Protein AF-A0A845U2B2-F1 (afdb_monomer_lite)

pLDDT: mean 84.16, std 19.84, range [33.56, 98.62]

Radius of gyration: 21.45 Å; chains: 1; bounding box: 51×74×53 Å

Sequence (256 aa):
MTGRLPAITLFLPMKRVVEREANKGYYRLLHVPIWIWVFFILPGHLTFALYAHGPDRRHAWWLAMVTAGCAWRGWAARLPGAETRPYITHYGVHQPNLPFRVVCYTAAWIDLLVPFALNAIGLAIAVTDGRWIIADLYRWLYYPFALAIVAATALNLTPRAKRSTQYEGAERGWFYVAIWTVVASQLAAWAAWRLGGSFHLDAGPLAWIRFVVFYAVAGVLFFLGVRGILPRTDRYHLEDPVSPSVPRVVDDYRDR

Foldseek 3Di:
DDDDDDPPPPPPPADDFDWAFFADQVQLVVVLVVQLVLQLCLPLVQVVCCVPPNDDPVSVVSSVVSSVVSVVCSVVCLAVRSHTGDPRLVAQDWDFDDQSQLVSLLSLCLVLPLVQVLVLVQLVCCQPVVDRDSVVCSVPPSVVVSVVSVVCLVVQNQQSNHRTSRQNQQSQLVSVLSVQQR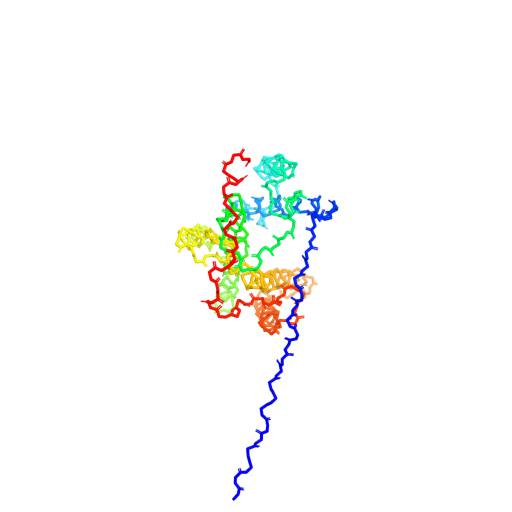VQLVVQLVVLLVVCVVVVHDSNVSSVSSNCSSCVSNVVSNVCSVVVNDPRNDGDDDDDDDDPPPDPPPDPPPPD

Structure (mmCIF, N/CA/C/O backbone):
data_AF-A0A845U2B2-F1
#
_entry.id   AF-A0A845U2B2-F1
#
loop_
_atom_site.group_PDB
_atom_site.id
_atom_site.type_symbol
_atom_site.label_atom_id
_atom_site.label_alt_id
_atom_site.label_comp_id
_atom_site.label_asym_id
_atom_site.label_entity_id
_atom_site.label_seq_id
_atom_site.pdbx_PDB_ins_code
_atom_site.Cartn_x
_atom_site.Cartn_y
_atom_site.Cartn_z
_atom_site.occupancy
_atom_site.B_iso_or_equiv
_atom_site.auth_seq_id
_atom_site.auth_comp_id
_atom_site.auth_asym_id
_atom_site.auth_atom_id
_atom_site.pdbx_PDB_model_num
ATOM 1 N N . MET A 1 1 ? -14.462 -52.584 -14.849 1.00 38.91 1 MET A N 1
ATOM 2 C CA . MET A 1 1 ? -14.299 -51.454 -15.791 1.00 38.91 1 MET A CA 1
ATOM 3 C C . MET A 1 1 ? -14.415 -50.154 -15.007 1.00 38.91 1 MET A C 1
ATOM 5 O O . MET A 1 1 ? -15.511 -49.700 -14.724 1.00 38.91 1 MET A O 1
ATOM 9 N N . THR A 1 2 ? -13.287 -49.623 -14.543 1.00 36.59 2 THR A N 1
ATOM 10 C CA . THR A 1 2 ? -13.200 -48.399 -13.731 1.00 36.59 2 THR A CA 1
ATOM 11 C C . THR A 1 2 ? -13.164 -47.174 -14.644 1.00 36.59 2 THR A C 1
ATOM 13 O O . THR A 1 2 ? -12.128 -46.879 -15.240 1.00 36.59 2 THR A O 1
ATOM 16 N N . GLY A 1 3 ? -14.296 -46.480 -14.776 1.00 34.78 3 GLY A N 1
ATOM 17 C CA . GLY A 1 3 ? -14.386 -45.217 -15.507 1.00 34.78 3 GLY A CA 1
ATOM 18 C C . GLY A 1 3 ? -13.713 -44.087 -14.729 1.00 34.78 3 GLY A C 1
ATOM 19 O O . GLY A 1 3 ? -14.186 -43.699 -13.664 1.00 34.78 3 GLY A O 1
ATOM 20 N N . ARG A 1 4 ? -12.599 -43.562 -15.251 1.00 36.28 4 ARG A N 1
ATOM 21 C CA . ARG A 1 4 ? -12.026 -42.291 -14.791 1.00 36.28 4 ARG A CA 1
ATOM 22 C C . ARG A 1 4 ? -12.863 -41.150 -15.366 1.00 36.28 4 ARG A C 1
ATOM 24 O O . ARG A 1 4 ? -13.026 -41.062 -16.579 1.00 36.28 4 ARG A O 1
ATOM 31 N N . LEU A 1 5 ? -13.367 -40.282 -14.494 1.00 36.72 5 LEU A N 1
ATOM 32 C CA . LEU A 1 5 ? -13.949 -38.996 -14.878 1.00 36.72 5 LEU A CA 1
ATOM 33 C C . LEU A 1 5 ? -12.867 -38.120 -15.540 1.00 36.72 5 LEU A C 1
ATOM 35 O O . LEU A 1 5 ? -11.730 -38.110 -15.057 1.00 36.72 5 LEU A O 1
ATOM 39 N N . PRO A 1 6 ? -13.180 -37.383 -16.619 1.00 38.94 6 PRO A N 1
ATOM 40 C CA . PRO A 1 6 ? -12.225 -36.477 -17.238 1.00 38.94 6 PRO A CA 1
ATOM 41 C C . PRO A 1 6 ? -11.946 -35.293 -16.306 1.00 38.94 6 PRO A C 1
ATOM 43 O O . PRO A 1 6 ? -12.859 -34.606 -15.847 1.00 38.94 6 PRO A O 1
ATOM 46 N N . ALA A 1 7 ? -10.664 -35.057 -16.029 1.00 37.66 7 ALA A N 1
ATOM 47 C CA . ALA A 1 7 ? -10.204 -33.860 -15.346 1.00 37.66 7 ALA A CA 1
ATOM 48 C C . ALA A 1 7 ? -10.525 -32.638 -16.218 1.00 37.66 7 ALA A C 1
ATOM 50 O O . ALA A 1 7 ? -9.980 -32.478 -17.310 1.00 37.66 7 ALA A O 1
ATOM 51 N N . ILE A 1 8 ? -11.420 -31.775 -15.737 1.00 35.12 8 ILE A N 1
ATOM 52 C CA . ILE A 1 8 ? -11.655 -30.454 -16.321 1.00 35.12 8 ILE A CA 1
ATOM 53 C C . ILE A 1 8 ? -10.457 -29.588 -15.929 1.00 35.12 8 ILE A C 1
ATOM 55 O O . ILE A 1 8 ? -10.461 -28.895 -14.911 1.00 35.12 8 ILE A O 1
ATOM 59 N N . THR A 1 9 ? -9.392 -29.665 -16.721 1.00 38.56 9 THR A N 1
ATOM 60 C CA . THR A 1 9 ? -8.296 -28.701 -16.663 1.00 38.56 9 THR A CA 1
ATOM 61 C C . THR A 1 9 ? -8.830 -27.396 -17.234 1.00 38.56 9 THR A C 1
ATOM 63 O O . THR A 1 9 ? -8.926 -27.225 -18.449 1.00 38.56 9 THR A O 1
ATOM 66 N N . LEU A 1 10 ? -9.233 -26.483 -16.351 1.00 33.56 10 LEU A N 1
ATOM 67 C CA . LEU A 1 10 ? -9.617 -25.124 -16.709 1.00 33.56 10 LEU A CA 1
ATOM 68 C C . LEU A 1 10 ? -8.355 -24.384 -17.191 1.00 33.56 10 LEU A C 1
ATOM 70 O O . LEU A 1 10 ? -7.682 -23.707 -16.416 1.00 33.56 10 LEU A O 1
ATOM 74 N N . PHE A 1 11 ? -7.992 -24.570 -18.461 1.00 38.53 11 PHE A N 1
ATOM 75 C CA . PHE A 1 11 ? -6.962 -23.784 -19.134 1.00 38.53 11 PHE A CA 1
ATOM 76 C C . PHE A 1 11 ? -7.468 -22.341 -19.223 1.00 38.53 11 PHE A C 1
ATOM 78 O O . PHE A 1 11 ? -8.224 -21.980 -20.125 1.00 38.53 11 PHE A O 1
ATOM 85 N N . LEU A 1 12 ? -7.095 -21.512 -18.247 1.00 40.59 12 LEU A N 1
ATOM 86 C CA . LEU A 1 12 ? -7.244 -20.068 -18.372 1.00 40.59 12 LEU A CA 1
ATOM 87 C C . LEU A 1 12 ? -6.331 -19.623 -19.524 1.00 40.59 12 LEU A C 1
ATOM 89 O O . LEU A 1 12 ? -5.131 -19.902 -19.471 1.00 40.59 12 LEU A O 1
ATOM 93 N N . PRO A 1 13 ? -6.862 -18.976 -20.576 1.00 37.72 13 PRO A N 1
ATOM 94 C CA . PRO A 1 13 ? -6.058 -18.575 -21.719 1.00 37.72 13 PRO A CA 1
ATOM 95 C C . PRO A 1 13 ? -4.944 -17.636 -21.254 1.00 37.72 13 PRO A C 1
ATOM 97 O O . PRO A 1 13 ? -5.201 -16.566 -20.696 1.00 37.72 13 PRO A O 1
ATOM 100 N N . MET A 1 14 ? -3.695 -18.048 -21.477 1.00 46.56 14 MET A N 1
ATOM 101 C CA . MET A 1 14 ? -2.525 -17.230 -21.186 1.00 46.56 14 MET A CA 1
ATOM 102 C C . MET A 1 14 ? -2.629 -15.910 -21.944 1.00 46.56 14 MET A C 1
ATOM 104 O O . MET A 1 14 ? -2.720 -15.866 -23.172 1.00 46.56 14 MET A O 1
ATOM 108 N N . LYS A 1 15 ? -2.633 -14.808 -21.196 1.00 45.22 15 LYS A N 1
ATOM 109 C CA . LYS A 1 15 ? -2.713 -13.469 -21.766 1.00 45.22 15 LYS A CA 1
ATOM 110 C C . LYS A 1 15 ? -1.502 -13.218 -22.663 1.00 45.22 15 LYS A C 1
ATOM 112 O O . LYS A 1 15 ? -0.372 -13.183 -22.181 1.00 45.22 15 LYS A O 1
ATOM 117 N N . ARG A 1 16 ? -1.763 -12.984 -23.952 1.00 49.12 16 ARG A N 1
ATOM 118 C CA . ARG A 1 16 ? -0.754 -12.584 -24.941 1.00 49.12 16 ARG A CA 1
ATOM 119 C C . ARG A 1 16 ? 0.022 -11.369 -24.420 1.00 49.12 16 ARG A C 1
ATOM 121 O O . ARG A 1 16 ? -0.586 -10.414 -23.921 1.00 49.12 16 ARG A O 1
ATOM 128 N N . VAL A 1 17 ? 1.350 -11.417 -24.511 1.00 52.88 17 VAL A N 1
ATOM 129 C CA . VAL A 1 17 ? 2.225 -10.299 -24.137 1.00 52.88 17 VAL A CA 1
ATOM 130 C C . VAL A 1 17 ? 1.776 -9.056 -24.911 1.00 52.88 17 VAL A C 1
ATOM 132 O O . VAL A 1 17 ? 1.617 -9.090 -26.127 1.00 52.88 17 VAL A O 1
ATOM 135 N N . VAL A 1 18 ? 1.492 -7.967 -24.191 1.00 54.38 18 VAL A N 1
ATOM 136 C CA . VAL A 1 18 ? 1.152 -6.679 -24.810 1.00 54.38 18 VAL A CA 1
ATOM 137 C C . VAL A 1 18 ? 2.461 -5.943 -25.044 1.00 54.38 18 VAL A C 1
ATOM 139 O O . VAL A 1 18 ? 2.980 -5.301 -24.133 1.00 54.38 18 VAL A O 1
ATOM 142 N N . GLU A 1 19 ? 2.987 -6.053 -26.256 1.00 53.28 19 GLU A N 1
ATOM 143 C CA . GLU A 1 19 ? 4.164 -5.306 -26.686 1.00 53.28 19 GLU A CA 1
ATOM 144 C C . GLU A 1 19 ? 3.736 -3.893 -27.090 1.00 53.28 19 GLU A C 1
ATOM 146 O O . GLU A 1 19 ? 2.845 -3.697 -27.920 1.00 53.28 19 GLU A O 1
ATOM 151 N N . ARG A 1 20 ? 4.312 -2.881 -26.434 1.00 58.31 20 ARG A N 1
ATOM 152 C CA . ARG A 1 20 ? 4.136 -1.473 -26.802 1.00 58.31 20 ARG A CA 1
ATOM 153 C C . ARG A 1 20 ? 5.480 -0.774 -26.768 1.00 58.31 20 ARG A C 1
ATOM 155 O O . ARG A 1 20 ? 6.167 -0.799 -25.748 1.00 58.31 20 ARG A O 1
ATOM 162 N N . GLU A 1 21 ? 5.800 -0.083 -27.856 1.00 59.38 21 GLU A N 1
ATOM 163 C CA . GLU A 1 21 ? 7.041 0.688 -27.980 1.00 59.38 21 GLU A CA 1
ATOM 164 C C . GLU A 1 21 ? 7.131 1.831 -26.961 1.00 59.38 21 GLU A C 1
ATOM 166 O O . GLU A 1 21 ? 8.216 2.166 -26.492 1.00 59.38 21 GLU A O 1
ATOM 171 N N . ALA A 1 22 ? 5.989 2.405 -26.570 1.00 63.66 22 ALA A N 1
ATOM 172 C CA . ALA A 1 22 ? 5.916 3.487 -25.598 1.00 63.66 22 ALA A CA 1
ATOM 173 C C . ALA A 1 22 ? 4.703 3.352 -24.672 1.00 63.66 22 ALA A C 1
ATOM 175 O O . ALA A 1 22 ? 3.653 2.804 -25.031 1.00 63.66 22 ALA A O 1
ATOM 176 N N . ASN A 1 23 ? 4.841 3.896 -23.463 1.00 68.50 23 ASN A N 1
ATOM 177 C CA . ASN A 1 23 ? 3.724 4.019 -22.540 1.00 68.50 23 ASN A CA 1
ATOM 178 C C . ASN A 1 23 ? 2.788 5.158 -22.982 1.00 68.50 23 ASN A C 1
ATOM 180 O O . ASN A 1 23 ? 3.217 6.156 -23.564 1.00 68.50 23 ASN A O 1
ATOM 184 N N . LYS A 1 24 ? 1.493 5.033 -22.686 1.00 78.25 24 LYS A N 1
ATOM 185 C CA . LYS A 1 24 ? 0.510 6.069 -23.027 1.00 78.25 24 LYS A CA 1
ATOM 186 C C . LYS A 1 24 ? 0.847 7.353 -22.259 1.00 78.25 24 LYS A C 1
ATOM 188 O O . LYS A 1 24 ? 1.081 7.297 -21.054 1.00 78.25 24 LYS A O 1
ATOM 193 N N . GLY A 1 25 ? 0.831 8.512 -22.924 1.00 80.38 25 GLY A N 1
ATOM 194 C CA . GLY A 1 25 ? 1.220 9.792 -22.308 1.00 80.38 25 GLY A CA 1
ATOM 195 C C . GLY A 1 25 ? 0.458 10.105 -21.015 1.00 80.38 25 GLY A C 1
ATOM 196 O O . GLY A 1 25 ? 1.068 10.436 -20.002 1.00 80.38 25 GLY A O 1
ATOM 197 N N . TYR A 1 26 ? -0.859 9.876 -21.001 1.00 85.12 26 TYR A N 1
ATOM 198 C CA . TYR A 1 26 ? -1.668 10.064 -19.793 1.00 85.12 26 TYR A CA 1
ATOM 199 C C . TYR A 1 26 ? -1.310 9.077 -18.671 1.00 85.12 26 TYR A C 1
ATOM 201 O O . TYR A 1 26 ? -1.404 9.435 -17.504 1.00 85.12 26 TYR A O 1
ATOM 209 N N . TYR A 1 27 ? -0.860 7.854 -18.989 1.00 80.31 27 TYR A N 1
ATOM 210 C CA . TYR A 1 27 ? -0.400 6.901 -17.973 1.00 80.31 27 TYR A CA 1
ATOM 211 C C . TYR A 1 27 ? 0.776 7.493 -17.204 1.00 80.31 27 TYR A C 1
ATOM 213 O O . TYR A 1 27 ? 0.771 7.478 -15.978 1.00 80.31 27 TYR A O 1
ATOM 221 N N . ARG A 1 28 ? 1.733 8.087 -17.919 1.00 84.25 28 ARG A N 1
ATOM 222 C CA . ARG A 1 28 ? 2.929 8.690 -17.324 1.00 84.25 28 ARG A CA 1
ATOM 223 C C . ARG A 1 28 ? 2.574 9.837 -16.384 1.00 84.25 28 ARG A C 1
ATOM 225 O O . ARG A 1 28 ? 3.067 9.877 -15.262 1.00 84.25 28 ARG A O 1
ATOM 232 N N . LEU A 1 29 ? 1.661 10.709 -16.813 1.00 86.81 29 LEU A N 1
ATOM 233 C CA . LEU A 1 29 ? 1.171 11.817 -15.991 1.00 86.81 29 LEU A CA 1
ATOM 234 C C . LEU A 1 29 ? 0.437 11.321 -14.740 1.00 86.81 29 LEU A C 1
ATOM 236 O O . LEU A 1 29 ? 0.693 11.820 -13.652 1.00 86.81 29 LEU A O 1
ATOM 240 N N . LEU A 1 30 ? -0.419 10.302 -14.869 1.00 90.31 30 LEU A N 1
ATOM 241 C CA . LEU A 1 30 ? -1.202 9.772 -13.748 1.00 90.31 30 LEU A CA 1
ATOM 242 C C . LEU A 1 30 ? -0.377 8.962 -12.737 1.00 90.31 30 LEU A C 1
ATOM 244 O O . LEU A 1 30 ? -0.810 8.814 -11.598 1.00 90.31 30 LEU A O 1
ATOM 248 N N . HIS A 1 31 ? 0.802 8.449 -13.107 1.00 90.00 31 HIS A N 1
ATOM 249 C CA . HIS A 1 31 ? 1.660 7.726 -12.156 1.00 90.00 31 HIS A CA 1
ATOM 250 C C . HIS A 1 31 ? 2.413 8.660 -11.209 1.00 90.00 31 HIS A C 1
ATOM 252 O O . HIS A 1 31 ? 2.725 8.251 -10.094 1.00 90.00 31 HIS A O 1
ATOM 258 N N . VAL A 1 32 ? 2.678 9.910 -11.601 1.00 93.50 32 VAL A N 1
ATOM 259 C CA . VAL A 1 32 ? 3.399 10.853 -10.733 1.00 93.50 32 VAL A CA 1
ATOM 260 C C . VAL A 1 32 ? 2.613 11.147 -9.444 1.00 93.50 32 VAL A C 1
ATOM 262 O O . VAL A 1 32 ? 3.192 10.952 -8.377 1.00 93.50 32 VAL A O 1
ATOM 265 N N . PRO A 1 33 ? 1.309 11.498 -9.475 1.00 95.44 33 PRO A N 1
ATOM 266 C CA . PRO A 1 33 ? 0.510 11.659 -8.258 1.00 95.44 33 PRO A CA 1
ATOM 267 C C . PRO A 1 33 ? 0.457 10.410 -7.372 1.00 95.44 33 PRO A C 1
ATOM 269 O O . PRO A 1 33 ? 0.465 10.529 -6.151 1.00 95.44 33 PRO A O 1
ATOM 272 N N . ILE A 1 34 ? 0.444 9.212 -7.968 1.00 93.50 34 ILE A N 1
ATOM 273 C CA . ILE A 1 34 ? 0.457 7.951 -7.212 1.00 93.50 34 ILE A CA 1
ATOM 274 C C . ILE A 1 34 ? 1.764 7.823 -6.425 1.00 93.50 34 ILE A C 1
ATOM 276 O O . ILE A 1 34 ? 1.732 7.523 -5.236 1.00 93.50 34 ILE A O 1
ATOM 280 N N . TRP A 1 35 ? 2.909 8.091 -7.057 1.00 95.88 35 TRP A N 1
ATOM 281 C CA . TRP A 1 35 ? 4.201 8.050 -6.369 1.00 95.88 35 TRP A CA 1
ATOM 282 C C . TRP A 1 35 ? 4.352 9.155 -5.329 1.00 95.88 35 TRP A C 1
ATOM 284 O O . TRP A 1 35 ? 4.904 8.890 -4.265 1.00 95.88 35 TRP A O 1
ATOM 294 N N . ILE A 1 36 ? 3.814 10.351 -5.590 1.00 96.88 36 ILE A N 1
ATOM 295 C CA . ILE A 1 36 ? 3.736 11.411 -4.577 1.00 96.88 36 ILE A CA 1
ATOM 296 C C . ILE A 1 36 ? 2.998 10.887 -3.349 1.00 96.88 36 ILE A C 1
ATOM 298 O O . ILE A 1 36 ? 3.508 11.031 -2.244 1.00 96.88 36 ILE A O 1
ATOM 302 N N . TRP A 1 37 ? 1.842 10.244 -3.536 1.00 95.38 37 TRP A N 1
ATOM 303 C CA . TRP A 1 37 ? 1.075 9.688 -2.426 1.00 95.38 37 TRP A CA 1
ATOM 304 C C . TRP A 1 37 ? 1.862 8.630 -1.647 1.00 95.38 37 TRP A C 1
ATOM 306 O O . TRP A 1 37 ? 1.997 8.783 -0.439 1.00 95.38 37 TRP A O 1
ATOM 316 N N . VAL A 1 38 ? 2.430 7.627 -2.331 1.00 95.94 38 VAL A N 1
ATOM 317 C CA . VAL A 1 38 ? 3.262 6.563 -1.725 1.00 95.94 38 VAL A CA 1
ATOM 318 C C . VAL A 1 38 ? 4.352 7.176 -0.838 1.00 95.94 38 VAL A C 1
ATOM 320 O O . VAL A 1 38 ? 4.387 6.991 0.374 1.00 95.94 38 VAL A O 1
ATOM 323 N N . PHE A 1 39 ? 5.209 8.027 -1.403 1.00 97.25 39 PHE A N 1
ATOM 324 C CA . PHE A 1 39 ? 6.299 8.614 -0.623 1.00 97.25 39 PHE A CA 1
ATOM 325 C C . PHE A 1 39 ? 5.816 9.596 0.451 1.00 97.25 39 PHE A C 1
ATOM 327 O O . PHE A 1 39 ? 6.460 9.724 1.492 1.00 97.25 39 PHE A O 1
ATOM 334 N N . PHE A 1 40 ? 4.680 10.268 0.248 1.00 96.75 40 PHE A N 1
ATOM 335 C CA . PHE A 1 40 ? 4.108 11.169 1.243 1.00 96.75 40 PHE A CA 1
ATOM 336 C C . PHE A 1 40 ? 3.682 10.421 2.515 1.00 96.75 40 PHE A C 1
ATOM 338 O O . PHE A 1 40 ? 3.961 10.909 3.609 1.00 96.75 40 PHE A O 1
ATOM 345 N N . ILE A 1 41 ? 3.094 9.226 2.387 1.00 93.81 41 ILE A N 1
ATOM 346 C CA . ILE A 1 41 ? 2.619 8.421 3.527 1.00 93.81 41 ILE A CA 1
ATOM 347 C C . ILE A 1 41 ?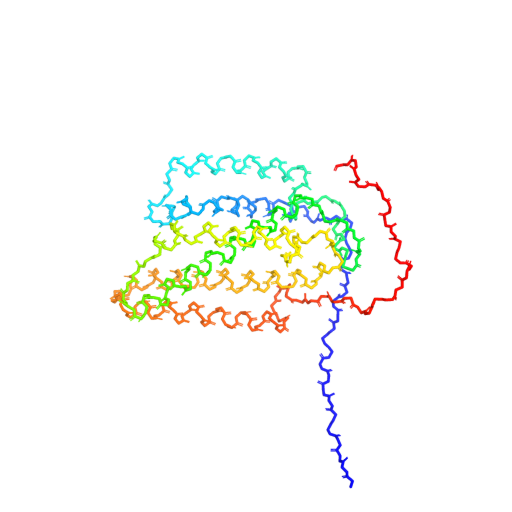 3.654 7.417 4.072 1.00 93.81 41 ILE A C 1
ATOM 349 O O . ILE A 1 41 ? 3.370 6.683 5.025 1.00 93.81 41 ILE A O 1
ATOM 353 N N . LEU A 1 42 ? 4.856 7.386 3.503 1.00 94.50 42 LEU A N 1
ATOM 354 C CA . LEU A 1 42 ? 5.911 6.455 3.902 1.00 94.50 42 LEU A CA 1
ATOM 355 C C . LEU A 1 42 ? 6.484 6.713 5.316 1.00 94.50 42 LEU A C 1
ATOM 357 O O . LEU A 1 42 ? 6.846 5.759 6.007 1.00 94.50 42 LEU A O 1
ATOM 361 N N . PRO A 1 43 ? 6.620 7.959 5.817 1.00 93.75 43 PRO A N 1
ATOM 362 C CA . PRO A 1 43 ? 7.127 8.165 7.171 1.00 93.75 43 PRO A CA 1
ATOM 363 C C . PRO A 1 43 ? 6.041 7.853 8.207 1.00 93.75 43 PRO A C 1
ATOM 365 O O . PRO A 1 43 ? 5.177 8.681 8.482 1.00 93.75 43 PRO A O 1
ATOM 368 N N . GLY A 1 44 ? 6.111 6.675 8.835 1.00 87.44 44 GLY A N 1
ATOM 369 C CA . GLY A 1 44 ? 5.065 6.177 9.739 1.00 87.44 44 GLY A CA 1
ATOM 370 C C . GLY A 1 44 ? 4.603 7.150 10.830 1.00 87.44 44 GLY A C 1
ATOM 371 O O . GLY A 1 44 ? 3.405 7.248 11.083 1.00 87.44 44 GLY A O 1
ATOM 372 N N . HIS A 1 45 ? 5.516 7.916 11.440 1.00 90.00 45 HIS A N 1
ATOM 373 C CA . HIS A 1 45 ? 5.154 8.913 12.457 1.00 90.00 45 HIS A CA 1
ATOM 374 C C . HIS A 1 45 ? 4.385 10.113 11.879 1.00 90.00 45 HIS A C 1
ATOM 376 O O . HIS A 1 45 ? 3.441 10.579 12.517 1.00 90.00 45 HIS A O 1
ATOM 382 N N . LEU A 1 46 ? 4.755 10.598 10.685 1.00 91.50 46 LEU A N 1
ATOM 383 C CA . LEU A 1 46 ? 4.004 11.652 9.994 1.00 91.50 46 LEU A CA 1
ATOM 384 C C . LEU A 1 46 ? 2.653 11.109 9.541 1.00 91.50 46 LEU A C 1
ATOM 386 O O . LEU A 1 46 ? 1.637 11.734 9.787 1.00 91.50 46 LEU A O 1
ATOM 390 N N . THR A 1 47 ? 2.602 9.905 8.986 1.00 90.38 47 THR A N 1
ATOM 391 C CA . THR A 1 47 ? 1.344 9.281 8.554 1.00 90.38 47 THR A CA 1
ATOM 392 C C . THR A 1 47 ? 0.370 9.079 9.706 1.00 90.38 47 THR A C 1
ATOM 394 O O . THR A 1 47 ? -0.815 9.380 9.578 1.00 90.38 47 THR A O 1
ATOM 397 N N . PHE A 1 48 ? 0.857 8.626 10.861 1.00 89.44 48 PHE A N 1
ATOM 398 C CA . PHE A 1 48 ? 0.031 8.555 12.059 1.00 89.44 48 PHE A CA 1
ATOM 399 C C . PHE A 1 48 ? -0.455 9.946 12.493 1.00 89.44 48 PHE A C 1
ATOM 401 O O . PHE A 1 48 ? -1.648 10.120 12.731 1.00 89.44 48 PHE A O 1
ATOM 408 N N . ALA A 1 49 ? 0.437 10.942 12.554 1.00 90.69 49 ALA A N 1
ATOM 409 C CA . ALA A 1 49 ? 0.072 12.305 12.936 1.00 90.69 49 ALA A CA 1
ATOM 410 C C . ALA A 1 49 ? -0.967 12.920 11.981 1.00 90.69 49 ALA A C 1
ATOM 412 O O . ALA A 1 49 ? -1.916 13.545 12.452 1.00 90.69 49 ALA A O 1
ATOM 413 N N . LEU A 1 50 ? -0.840 12.675 10.673 1.00 90.56 50 LEU A N 1
ATOM 414 C CA . LEU A 1 50 ? -1.791 13.101 9.648 1.00 90.56 50 LEU A CA 1
ATOM 415 C C . LEU A 1 50 ? -3.194 12.569 9.938 1.00 90.56 50 LEU A C 1
ATOM 417 O O . LEU A 1 50 ? -4.164 13.317 9.864 1.00 90.56 50 LEU A O 1
ATOM 421 N N . TYR A 1 51 ? -3.310 11.283 10.274 1.00 85.12 51 TYR A N 1
ATOM 422 C CA . TYR A 1 51 ? -4.606 10.660 10.539 1.00 85.12 51 TYR A CA 1
ATOM 423 C C . TYR A 1 51 ? -5.169 11.001 11.920 1.00 85.12 51 TYR A C 1
ATOM 425 O O . TYR A 1 51 ? -6.385 11.104 12.065 1.00 85.12 51 TYR A O 1
ATOM 433 N N . ALA A 1 52 ? -4.313 11.177 12.927 1.00 87.00 52 ALA A N 1
ATOM 434 C CA . ALA A 1 52 ? -4.737 11.463 14.294 1.00 87.00 52 ALA A CA 1
ATOM 435 C C . ALA A 1 52 ? -5.095 12.940 14.519 1.00 87.00 52 ALA A C 1
ATOM 437 O O . ALA A 1 52 ? -5.995 13.244 15.300 1.00 87.00 52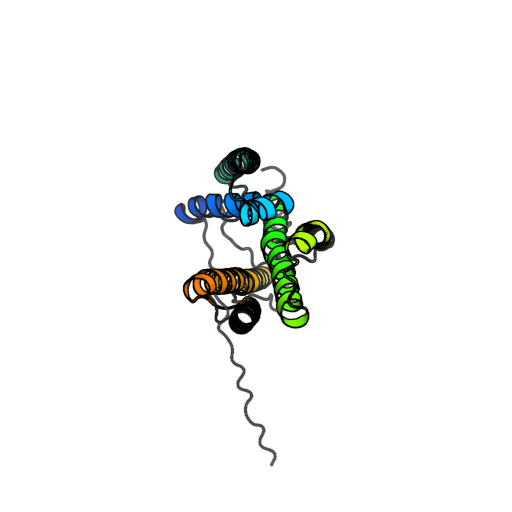 ALA A O 1
ATOM 438 N N . HIS A 1 53 ? -4.382 13.857 13.862 1.00 90.31 53 HIS A N 1
ATOM 439 C CA . HIS A 1 53 ? -4.440 15.293 14.154 1.00 90.31 53 HIS A CA 1
ATOM 440 C C . HIS A 1 53 ? -4.692 16.165 12.919 1.00 90.31 53 HIS A C 1
ATOM 442 O O . HIS A 1 53 ? -4.932 17.362 13.063 1.00 90.31 53 HIS A O 1
ATOM 448 N N . GLY A 1 54 ? -4.670 15.584 11.718 1.00 91.31 54 GLY A N 1
ATOM 449 C CA . GLY A 1 54 ? -4.772 16.322 10.465 1.00 91.31 54 GLY A CA 1
ATOM 450 C C . GLY A 1 54 ? -3.424 16.861 9.965 1.00 91.31 54 GLY A C 1
ATOM 451 O O . GLY A 1 54 ? -2.378 16.659 10.590 1.00 91.31 54 GLY A O 1
ATOM 452 N N . PRO A 1 55 ? -3.423 17.527 8.797 1.00 94.81 55 PRO A N 1
ATOM 453 C CA . PRO A 1 55 ? -2.212 18.076 8.204 1.00 94.81 55 PRO A CA 1
ATOM 454 C C . PRO A 1 55 ? -1.679 19.268 9.011 1.00 94.81 55 PRO A C 1
ATOM 456 O O . PRO A 1 55 ? -2.424 20.161 9.409 1.00 94.81 55 PRO A O 1
ATOM 459 N N . ASP A 1 56 ? -0.360 19.310 9.190 1.00 95.38 56 ASP A N 1
ATOM 460 C CA . ASP A 1 56 ? 0.367 20.406 9.840 1.00 95.38 56 ASP A CA 1
ATOM 461 C C . ASP A 1 56 ? 1.527 20.913 8.952 1.00 95.38 56 ASP A C 1
ATOM 463 O O . ASP A 1 56 ? 1.731 20.457 7.822 1.00 95.38 56 ASP A O 1
ATOM 467 N N . ARG A 1 57 ? 2.335 21.851 9.467 1.00 96.88 57 ARG A N 1
ATOM 468 C CA . ARG A 1 57 ? 3.496 22.399 8.740 1.00 96.88 57 ARG A CA 1
ATOM 469 C C . ARG A 1 57 ? 4.532 21.337 8.350 1.00 96.88 57 ARG A C 1
ATOM 471 O O . ARG A 1 57 ? 5.164 21.480 7.308 1.00 96.88 57 ARG A O 1
ATOM 478 N N . ARG A 1 58 ? 4.718 20.282 9.152 1.00 96.44 58 ARG A N 1
ATOM 479 C CA . ARG A 1 58 ? 5.657 19.186 8.845 1.00 96.44 58 ARG A CA 1
ATOM 480 C C . ARG A 1 58 ? 5.165 18.396 7.638 1.00 96.44 58 ARG A C 1
ATOM 482 O O . ARG A 1 58 ? 5.952 18.112 6.741 1.00 96.44 58 ARG A O 1
ATOM 489 N N . HIS A 1 59 ? 3.860 18.126 7.580 1.00 97.00 59 HIS A N 1
ATOM 490 C CA . HIS A 1 59 ? 3.230 17.495 6.420 1.00 97.00 59 HIS A CA 1
ATOM 491 C C . HIS A 1 59 ? 3.361 18.364 5.170 1.00 97.00 59 HIS A C 1
ATOM 493 O O . HIS A 1 59 ? 3.698 17.843 4.114 1.00 97.00 59 HIS A O 1
ATOM 499 N N . ALA A 1 60 ? 3.155 19.680 5.281 1.00 96.50 60 ALA A N 1
ATOM 500 C CA . ALA A 1 60 ? 3.303 20.594 4.149 1.00 96.50 60 ALA A CA 1
ATOM 501 C C . ALA A 1 60 ? 4.736 20.591 3.586 1.00 96.50 60 ALA A C 1
ATOM 503 O O . ALA A 1 60 ? 4.920 20.455 2.377 1.00 96.50 60 ALA A O 1
ATOM 504 N N . TRP A 1 61 ? 5.752 20.668 4.455 1.00 97.75 61 TRP A N 1
ATOM 505 C CA . TRP A 1 61 ? 7.156 20.600 4.036 1.00 97.75 61 TRP A CA 1
ATOM 506 C C . TRP A 1 61 ? 7.517 19.258 3.404 1.00 97.75 61 TRP A C 1
ATOM 508 O O . TRP A 1 61 ? 8.147 19.222 2.345 1.00 97.75 61 TRP A O 1
ATOM 518 N N . TRP A 1 62 ? 7.086 18.156 4.019 1.00 97.69 62 TRP A N 1
ATOM 519 C CA . TRP A 1 62 ? 7.313 16.821 3.479 1.00 97.69 62 TRP A CA 1
ATOM 520 C C . TRP A 1 62 ? 6.636 16.641 2.115 1.00 97.69 62 TRP A C 1
ATOM 522 O O . TRP A 1 62 ? 7.284 16.210 1.162 1.00 97.69 62 TRP A O 1
ATOM 532 N N . LEU A 1 63 ? 5.371 17.054 1.983 1.00 97.69 63 LEU A N 1
ATOM 533 C CA . LEU A 1 63 ? 4.628 17.003 0.725 1.00 97.69 63 LEU A CA 1
ATOM 534 C C . LEU A 1 63 ? 5.314 17.819 -0.371 1.00 97.69 63 LEU A C 1
ATOM 536 O O . LEU A 1 63 ? 5.430 17.335 -1.496 1.00 97.69 63 LEU A O 1
ATOM 540 N N . ALA A 1 64 ? 5.789 19.029 -0.062 1.00 98.00 64 ALA A N 1
ATOM 541 C CA . ALA A 1 64 ? 6.500 19.868 -1.021 1.00 98.00 64 ALA A CA 1
ATOM 542 C C . ALA A 1 64 ? 7.783 19.182 -1.522 1.00 98.00 64 ALA A C 1
ATOM 544 O O . ALA A 1 64 ? 8.009 19.102 -2.731 1.00 98.00 64 ALA A O 1
ATOM 545 N N . MET A 1 65 ? 8.581 18.616 -0.611 1.00 98.06 65 MET A N 1
ATOM 546 C CA . MET A 1 65 ? 9.815 17.912 -0.966 1.00 98.06 65 MET A CA 1
ATOM 547 C C . MET A 1 65 ? 9.547 16.649 -1.797 1.00 98.06 65 MET A C 1
ATOM 549 O O . MET A 1 65 ? 10.184 16.444 -2.832 1.00 98.06 65 MET A O 1
ATOM 553 N N . VAL A 1 66 ? 8.575 15.826 -1.391 1.00 97.56 66 VAL A N 1
ATOM 554 C CA . VAL A 1 66 ? 8.171 14.621 -2.133 1.00 97.56 66 VAL A CA 1
ATOM 555 C C . VAL A 1 66 ? 7.618 14.981 -3.510 1.00 97.56 66 VAL A C 1
ATOM 557 O O . VAL A 1 66 ? 7.952 14.318 -4.491 1.00 97.56 66 VAL A O 1
ATOM 560 N N . THR A 1 67 ? 6.815 16.042 -3.606 1.00 98.19 67 THR A N 1
ATOM 561 C CA . THR A 1 67 ? 6.260 16.526 -4.876 1.00 98.19 67 THR A CA 1
ATOM 562 C C . THR A 1 67 ? 7.369 16.962 -5.820 1.00 98.19 67 THR A C 1
ATOM 564 O O . THR A 1 67 ? 7.399 16.503 -6.959 1.00 98.19 67 THR A O 1
ATOM 567 N N . ALA A 1 68 ? 8.319 17.776 -5.349 1.00 97.94 68 ALA A N 1
ATOM 568 C CA . ALA A 1 68 ? 9.464 18.199 -6.151 1.00 97.94 68 ALA A CA 1
ATOM 569 C C . ALA A 1 68 ? 10.291 16.993 -6.631 1.00 97.94 68 ALA A C 1
ATOM 571 O O . ALA A 1 68 ? 10.598 16.882 -7.820 1.00 97.94 68 ALA A O 1
ATOM 572 N N . GLY A 1 69 ? 10.577 16.045 -5.732 1.00 96.94 69 GLY A N 1
ATOM 573 C CA . GLY A 1 69 ? 11.296 14.816 -6.060 1.00 96.94 69 GLY A CA 1
ATOM 574 C C . GLY A 1 69 ? 10.565 13.962 -7.099 1.00 96.94 69 GLY A C 1
ATOM 575 O O . GLY A 1 69 ? 11.137 13.613 -8.130 1.00 96.94 69 GLY A O 1
ATOM 576 N N . CYS A 1 70 ? 9.288 13.652 -6.880 1.00 96.56 70 CYS A N 1
ATOM 577 C CA . CYS A 1 70 ? 8.509 12.819 -7.795 1.00 96.56 70 CYS A CA 1
ATOM 578 C C . CYS A 1 70 ? 8.254 13.507 -9.138 1.00 96.56 70 CYS A C 1
ATOM 580 O O . CYS A 1 70 ? 8.332 12.845 -10.169 1.00 96.56 70 CYS A O 1
ATOM 582 N N . ALA A 1 71 ? 7.992 14.816 -9.158 1.00 95.31 71 ALA A N 1
ATOM 583 C CA . ALA A 1 71 ? 7.826 15.570 -10.398 1.00 95.31 71 ALA A CA 1
ATOM 584 C C . ALA A 1 71 ? 9.115 15.547 -11.231 1.00 95.31 71 ALA A C 1
ATOM 586 O O . ALA A 1 71 ? 9.072 15.223 -12.418 1.00 95.31 71 ALA A O 1
ATOM 587 N N . TRP A 1 72 ? 10.270 15.787 -10.600 1.00 96.12 72 TRP A N 1
ATOM 588 C CA . TRP A 1 72 ? 11.569 15.704 -11.266 1.00 96.12 72 TRP A CA 1
ATOM 589 C C . TRP A 1 72 ? 11.854 14.295 -11.800 1.00 96.12 72 TRP A C 1
ATOM 591 O O . TRP A 1 72 ? 12.195 14.122 -12.971 1.00 96.12 72 TRP A O 1
ATOM 601 N N . ARG A 1 73 ? 11.662 13.262 -10.971 1.00 94.50 73 ARG A N 1
ATOM 602 C CA . ARG A 1 73 ? 11.885 11.862 -11.372 1.00 94.50 73 ARG A CA 1
ATOM 603 C C . ARG A 1 73 ? 10.886 11.384 -12.426 1.00 94.50 73 ARG A C 1
ATOM 605 O O . ARG A 1 73 ? 11.260 10.596 -13.292 1.00 94.50 73 ARG A O 1
ATOM 612 N N . GLY A 1 74 ? 9.650 11.873 -12.379 1.00 91.62 74 GLY A N 1
ATOM 613 C CA . GLY A 1 74 ? 8.608 11.624 -13.371 1.00 91.62 74 GLY A CA 1
ATOM 614 C C . GLY A 1 74 ? 8.934 12.251 -14.722 1.00 91.62 74 GLY A C 1
ATOM 615 O O . GLY A 1 74 ? 8.847 11.562 -15.739 1.00 91.62 74 GLY A O 1
ATOM 616 N N . TRP A 1 75 ? 9.396 13.509 -14.738 1.00 91.12 75 TRP A N 1
ATOM 617 C CA . TRP A 1 75 ? 9.928 14.149 -15.946 1.00 91.12 75 TRP A CA 1
ATOM 618 C C . TRP A 1 75 ? 11.084 13.323 -16.509 1.00 91.12 75 TRP A C 1
ATOM 620 O O . TRP A 1 75 ? 11.037 12.915 -17.669 1.00 91.12 75 TRP A O 1
ATOM 630 N N . ALA A 1 76 ? 12.069 12.981 -15.677 1.00 91.25 76 ALA A N 1
ATOM 631 C CA . ALA A 1 76 ? 13.228 12.184 -16.073 1.00 91.25 76 ALA A CA 1
ATOM 632 C C . ALA A 1 76 ? 12.897 10.730 -16.477 1.00 91.25 76 ALA A C 1
ATOM 634 O O . ALA A 1 76 ? 13.816 9.967 -16.754 1.00 91.25 76 ALA A O 1
ATOM 635 N N . ALA A 1 77 ? 11.618 10.325 -16.493 1.00 88.19 77 ALA A N 1
ATOM 636 C CA . ALA A 1 77 ? 11.164 8.977 -16.834 1.00 88.19 77 ALA A CA 1
ATOM 637 C C . ALA A 1 77 ? 11.771 7.879 -15.934 1.00 88.19 77 ALA A C 1
ATOM 639 O O . ALA A 1 77 ? 11.944 6.737 -16.351 1.00 88.19 77 ALA A O 1
ATOM 640 N N . ARG A 1 78 ? 12.080 8.231 -14.678 1.00 89.44 78 ARG A N 1
ATOM 641 C CA . ARG A 1 78 ? 12.715 7.380 -13.658 1.00 89.44 78 ARG A CA 1
ATOM 642 C C . ARG A 1 78 ? 11.787 7.126 -12.461 1.00 89.44 78 ARG A C 1
ATOM 644 O O . ARG A 1 78 ? 12.234 7.110 -11.311 1.00 89.44 78 ARG A O 1
ATOM 651 N N . LEU A 1 79 ? 10.497 6.955 -12.749 1.00 89.81 79 LEU A N 1
ATOM 652 C CA . LEU A 1 79 ? 9.465 6.457 -11.838 1.00 89.81 79 LEU A CA 1
ATOM 653 C C . LEU A 1 79 ? 8.714 5.310 -12.521 1.00 89.81 79 LEU A C 1
ATOM 655 O O . LEU A 1 79 ? 8.423 5.433 -13.714 1.00 89.81 79 LEU A O 1
ATOM 659 N N . PRO A 1 80 ? 8.342 4.239 -11.797 1.00 88.12 80 PRO A N 1
ATOM 660 C CA . PRO A 1 80 ? 7.583 3.157 -12.402 1.00 88.12 80 PRO A CA 1
ATOM 661 C C . PRO A 1 80 ? 6.244 3.637 -12.976 1.00 88.12 80 PRO A C 1
ATOM 663 O O . PRO A 1 80 ? 5.425 4.234 -12.280 1.00 88.12 80 PRO A O 1
ATOM 666 N N . GLY A 1 81 ? 6.010 3.370 -14.255 1.00 84.94 81 GLY A N 1
ATOM 667 C CA . GLY A 1 81 ? 4.857 3.841 -15.021 1.00 84.94 81 GLY A CA 1
ATOM 668 C C . GLY A 1 81 ? 5.039 5.206 -15.695 1.00 84.94 81 GLY A C 1
ATOM 669 O O . GLY A 1 81 ? 4.193 5.574 -16.512 1.00 84.94 81 GLY A O 1
ATOM 670 N N . ALA A 1 82 ? 6.127 5.936 -15.423 1.00 86.44 82 ALA A N 1
ATOM 671 C CA . ALA A 1 82 ? 6.478 7.187 -16.104 1.00 86.44 82 ALA A CA 1
ATOM 672 C C . ALA A 1 82 ? 7.498 6.999 -17.247 1.00 86.44 82 ALA A C 1
ATOM 674 O O . ALA A 1 82 ? 7.812 7.970 -17.946 1.00 86.44 82 ALA A O 1
ATOM 675 N N . GLU A 1 83 ? 7.994 5.775 -17.463 1.00 82.25 83 GLU A N 1
ATOM 676 C CA . GLU A 1 83 ? 9.020 5.460 -18.462 1.00 82.25 83 GLU A CA 1
ATOM 677 C C . GLU A 1 83 ? 8.568 5.797 -19.898 1.00 82.25 83 GLU A C 1
ATOM 679 O O . GLU A 1 83 ? 7.394 5.653 -20.258 1.00 82.25 83 GLU A O 1
ATOM 684 N N . THR A 1 84 ? 9.508 6.262 -20.731 1.00 71.62 84 THR A N 1
ATOM 685 C CA . THR A 1 84 ? 9.260 6.671 -22.125 1.00 71.62 84 THR A CA 1
ATOM 686 C C . THR A 1 84 ? 9.277 5.493 -23.096 1.00 71.62 84 THR A C 1
ATOM 688 O O . THR A 1 84 ? 8.374 5.397 -23.927 1.00 71.62 84 THR A O 1
ATOM 691 N N . ARG A 1 85 ? 10.280 4.608 -23.001 1.00 67.25 85 ARG A N 1
ATOM 692 C CA . ARG A 1 85 ? 10.497 3.430 -23.864 1.00 67.25 85 ARG A CA 1
ATOM 693 C C . ARG A 1 85 ? 11.386 2.384 -23.154 1.00 67.25 85 ARG A C 1
ATOM 695 O O . ARG A 1 85 ? 12.254 2.801 -22.389 1.00 67.25 85 ARG A O 1
ATOM 702 N N . PRO A 1 86 ? 11.267 1.078 -23.456 1.00 53.75 86 PRO A N 1
ATOM 703 C CA . PRO A 1 86 ? 10.088 0.376 -23.951 1.00 53.75 86 PRO A CA 1
ATOM 704 C C . PRO A 1 86 ? 9.177 -0.019 -22.780 1.00 53.75 86 PRO A C 1
ATOM 706 O O . PRO A 1 86 ? 9.640 -0.467 -21.733 1.00 53.75 86 PRO A O 1
ATOM 709 N N . TYR A 1 87 ? 7.860 0.043 -22.986 1.00 49.38 87 TYR A N 1
ATOM 710 C CA . TYR A 1 87 ? 6.874 -0.619 -22.119 1.00 49.38 87 TYR A CA 1
ATOM 711 C C . TYR A 1 87 ? 6.816 -2.123 -22.454 1.00 49.38 87 TYR A C 1
ATOM 713 O O . TYR A 1 87 ? 5.750 -2.732 -22.481 1.00 49.38 87 TYR A O 1
ATOM 721 N N . ILE A 1 88 ? 7.960 -2.748 -22.744 1.00 48.88 88 ILE A N 1
ATOM 722 C CA . ILE A 1 88 ? 8.040 -4.200 -22.771 1.00 48.88 88 ILE A CA 1
ATOM 723 C C . ILE A 1 88 ? 8.238 -4.575 -21.312 1.00 48.88 88 ILE A C 1
ATOM 725 O O . ILE A 1 88 ? 9.322 -4.469 -20.743 1.00 48.88 88 ILE A O 1
ATOM 729 N N . THR A 1 89 ? 7.144 -4.972 -20.663 1.00 54.72 89 THR A N 1
ATOM 730 C CA . THR A 1 89 ? 7.303 -5.830 -19.495 1.00 54.72 89 THR A CA 1
ATOM 731 C C . THR A 1 89 ? 7.940 -7.083 -20.070 1.00 54.72 89 THR A C 1
ATOM 733 O O . THR A 1 89 ? 7.255 -7.860 -20.730 1.00 54.72 89 THR A O 1
ATOM 736 N N . HIS A 1 90 ? 9.260 -7.203 -19.960 1.00 54.78 90 HIS A N 1
ATOM 737 C CA . HIS A 1 90 ? 9.983 -8.350 -20.471 1.00 54.78 90 HIS A CA 1
ATOM 738 C C . HIS A 1 90 ? 9.656 -9.543 -19.574 1.00 54.78 90 HIS A C 1
ATOM 740 O O . HIS A 1 90 ? 10.432 -9.931 -18.703 1.00 54.78 90 HIS A O 1
ATOM 746 N N . TYR A 1 91 ? 8.440 -10.065 -19.721 1.00 60.56 91 TYR A N 1
ATOM 747 C CA . TYR A 1 91 ? 7.983 -11.237 -19.011 1.00 60.56 91 TYR A CA 1
ATOM 748 C C . TYR A 1 91 ? 8.892 -12.381 -19.429 1.00 60.56 91 TYR A C 1
ATOM 750 O O . TYR A 1 91 ? 8.875 -12.796 -20.583 1.00 60.56 91 TYR A O 1
ATOM 758 N N . GLY A 1 92 ? 9.726 -12.842 -18.503 1.00 63.97 92 GLY A N 1
ATOM 759 C CA . GLY A 1 92 ? 10.633 -13.941 -18.776 1.00 63.97 92 GLY A CA 1
ATOM 760 C C . GLY A 1 92 ? 12.070 -13.574 -19.126 1.00 63.97 92 GLY A C 1
ATOM 761 O O . GLY A 1 92 ? 12.899 -14.476 -19.170 1.00 63.97 92 GLY A O 1
ATOM 762 N N . VAL A 1 93 ? 12.415 -12.296 -19.339 1.00 74.38 93 VAL A N 1
ATOM 763 C CA . VAL A 1 93 ? 13.809 -11.937 -19.662 1.00 74.38 93 VAL A CA 1
ATOM 764 C C . VAL A 1 93 ? 14.612 -11.738 -18.388 1.00 74.38 93 VAL A C 1
ATOM 766 O O . VAL A 1 93 ? 14.252 -10.951 -17.505 1.00 74.38 93 VAL A O 1
ATOM 769 N N . HIS A 1 94 ? 15.741 -12.433 -18.321 1.00 82.19 94 HIS A N 1
ATOM 770 C CA . HIS A 1 94 ? 16.717 -12.277 -17.260 1.00 82.19 94 HIS A CA 1
ATOM 771 C C . HIS A 1 94 ? 17.611 -11.053 -17.514 1.00 82.19 94 HIS A C 1
ATOM 773 O O . HIS A 1 94 ? 18.667 -11.151 -18.137 1.00 82.19 94 HIS A O 1
ATOM 779 N N . GLN A 1 95 ? 17.192 -9.900 -16.998 1.00 82.31 95 GLN A N 1
ATOM 780 C CA . GLN A 1 95 ? 17.964 -8.655 -17.005 1.00 82.31 95 GLN A CA 1
ATOM 781 C C . GLN A 1 95 ? 17.932 -7.993 -15.618 1.00 82.31 95 GLN A C 1
ATOM 783 O O . GLN A 1 95 ? 16.998 -8.247 -14.842 1.00 82.31 95 GLN A O 1
ATOM 788 N N . PRO A 1 96 ? 18.943 -7.174 -15.271 1.00 87.12 96 PRO A N 1
ATOM 789 C CA . PRO A 1 96 ? 18.961 -6.474 -13.997 1.00 87.12 96 PRO A CA 1
ATOM 790 C C . PRO A 1 96 ? 17.761 -5.528 -13.875 1.00 87.12 96 PRO A C 1
ATOM 792 O O . PRO A 1 96 ? 17.412 -4.804 -14.807 1.00 87.12 96 PRO A O 1
ATOM 795 N N . ASN A 1 97 ? 17.129 -5.520 -12.706 1.00 87.12 97 ASN A N 1
ATOM 796 C CA . ASN A 1 97 ? 16.064 -4.579 -12.397 1.00 87.12 97 ASN A CA 1
ATOM 797 C C . ASN A 1 97 ? 16.650 -3.187 -12.145 1.00 87.12 97 ASN A C 1
ATOM 799 O O . ASN A 1 97 ? 17.718 -3.034 -11.548 1.00 87.12 97 ASN A O 1
ATOM 803 N N . LEU A 1 98 ? 15.930 -2.160 -12.583 1.00 89.00 98 LEU A N 1
ATOM 804 C CA . LEU A 1 98 ? 16.389 -0.783 -12.480 1.00 89.00 98 LEU A CA 1
ATOM 805 C C . LEU A 1 98 ? 16.387 -0.348 -11.003 1.00 89.00 98 LEU A C 1
ATOM 807 O O . LEU A 1 98 ? 15.369 -0.526 -10.326 1.00 89.00 98 LEU A O 1
ATOM 811 N N . PRO A 1 99 ? 17.460 0.284 -10.489 1.00 90.38 99 PRO A N 1
ATOM 812 C CA . PRO A 1 99 ? 17.556 0.637 -9.071 1.00 90.38 99 PRO A CA 1
ATOM 813 C C . PRO A 1 99 ? 16.381 1.477 -8.557 1.00 90.38 99 PRO A C 1
ATOM 815 O O . PRO A 1 99 ? 15.860 1.228 -7.472 1.00 90.38 99 PRO A O 1
ATOM 818 N N . PHE A 1 100 ? 15.895 2.433 -9.359 1.00 90.44 100 PHE A N 1
ATOM 819 C CA . PHE A 1 100 ? 14.745 3.250 -8.964 1.00 90.44 100 PHE A CA 1
ATOM 820 C C . PHE A 1 100 ? 13.465 2.418 -8.819 1.00 90.44 100 PHE A C 1
ATOM 822 O O . PHE A 1 100 ? 12.651 2.714 -7.948 1.00 90.44 100 PHE A O 1
ATOM 829 N N . ARG A 1 101 ? 13.286 1.360 -9.626 1.00 91.25 101 ARG A N 1
ATOM 830 C CA . ARG A 1 101 ? 12.137 0.454 -9.513 1.00 91.25 101 ARG A CA 1
ATOM 831 C C . ARG A 1 101 ? 12.209 -0.341 -8.222 1.00 91.25 101 ARG A C 1
ATOM 833 O O . ARG A 1 101 ? 11.193 -0.450 -7.548 1.00 91.25 101 ARG A O 1
ATOM 840 N N . VAL A 1 102 ? 13.392 -0.837 -7.858 1.00 93.75 102 VAL A N 1
ATOM 841 C CA . VAL A 1 102 ? 13.612 -1.546 -6.589 1.00 93.75 102 VAL A CA 1
ATOM 842 C C . VAL A 1 102 ? 13.209 -0.659 -5.412 1.00 93.75 102 VAL A C 1
ATOM 844 O O . VAL A 1 102 ? 12.388 -1.073 -4.597 1.00 93.75 102 VAL A O 1
ATOM 847 N N . VAL A 1 103 ? 13.688 0.588 -5.368 1.00 94.81 103 VAL A N 1
ATOM 848 C CA . VAL A 1 103 ? 13.333 1.549 -4.308 1.00 94.81 103 VAL A CA 1
ATOM 849 C C . VAL A 1 103 ? 11.826 1.813 -4.271 1.00 94.81 103 VAL A C 1
ATOM 851 O O . VAL A 1 103 ? 11.198 1.678 -3.223 1.00 94.81 103 VAL A O 1
ATOM 854 N N . CYS A 1 104 ? 11.229 2.135 -5.419 1.00 95.38 104 CYS A N 1
ATOM 855 C CA . CYS A 1 104 ? 9.808 2.465 -5.514 1.00 95.38 104 CYS A CA 1
ATOM 856 C C . CYS A 1 104 ? 8.910 1.278 -5.123 1.00 95.38 104 CYS A C 1
ATOM 858 O O . CYS A 1 104 ? 7.960 1.445 -4.366 1.00 95.38 104 CYS A O 1
ATOM 860 N N . TYR A 1 105 ? 9.216 0.060 -5.581 1.00 95.88 105 TYR A N 1
ATOM 861 C CA . TYR A 1 105 ? 8.448 -1.125 -5.195 1.00 95.88 105 TYR A CA 1
ATOM 862 C C . TYR A 1 105 ? 8.659 -1.513 -3.733 1.00 95.88 105 TYR A C 1
ATOM 864 O O . TYR A 1 105 ? 7.712 -1.979 -3.110 1.00 95.88 105 TYR A O 1
ATOM 872 N N . THR A 1 106 ? 9.841 -1.273 -3.160 1.00 97.81 106 THR A N 1
ATOM 873 C CA . THR A 1 106 ? 10.060 -1.451 -1.715 1.00 97.81 106 THR A CA 1
ATOM 874 C C . THR A 1 106 ? 9.154 -0.520 -0.917 1.00 97.81 106 THR A C 1
ATOM 876 O O . THR A 1 106 ? 8.438 -0.986 -0.036 1.00 97.81 106 THR A O 1
ATOM 879 N N . ALA A 1 107 ? 9.121 0.770 -1.272 1.00 97.69 107 ALA A N 1
ATOM 880 C CA . ALA A 1 107 ? 8.229 1.747 -0.647 1.00 97.69 107 ALA A CA 1
ATOM 881 C C . ALA A 1 107 ? 6.752 1.350 -0.804 1.00 97.69 107 ALA A C 1
ATOM 883 O O . ALA A 1 107 ? 6.016 1.314 0.175 1.00 97.69 107 ALA A O 1
ATOM 884 N N . ALA A 1 108 ? 6.337 0.935 -2.004 1.00 97.06 108 ALA A N 1
ATOM 885 C CA . ALA A 1 108 ? 4.966 0.492 -2.242 1.00 97.06 108 ALA A CA 1
ATOM 886 C C . ALA A 1 108 ? 4.580 -0.744 -1.407 1.00 97.06 108 ALA A C 1
ATOM 888 O O . ALA A 1 108 ? 3.458 -0.827 -0.916 1.00 97.06 108 ALA A O 1
ATOM 889 N N . TRP A 1 109 ? 5.488 -1.709 -1.221 1.00 98.19 109 TRP A N 1
ATOM 890 C CA . TRP A 1 109 ? 5.232 -2.857 -0.345 1.00 98.19 109 TRP A CA 1
ATOM 891 C C . TRP A 1 109 ? 5.155 -2.466 1.133 1.00 98.19 109 TRP A C 1
ATOM 893 O O . TRP A 1 109 ? 4.338 -3.044 1.850 1.00 98.19 109 TRP A O 1
ATOM 903 N N . ILE A 1 110 ? 5.947 -1.485 1.579 1.00 98.19 110 ILE A N 1
ATOM 904 C CA . ILE A 1 110 ? 5.842 -0.922 2.933 1.00 98.19 110 ILE A CA 1
ATOM 905 C C . ILE A 1 110 ? 4.453 -0.301 3.128 1.00 98.19 110 ILE A C 1
ATOM 907 O O . ILE A 1 110 ? 3.749 -0.681 4.062 1.00 98.19 110 ILE A O 1
ATOM 911 N N . ASP A 1 111 ? 4.023 0.572 2.216 1.00 96.06 111 ASP A N 1
ATOM 912 C CA . ASP A 1 111 ? 2.734 1.271 2.312 1.00 96.06 111 ASP A CA 1
ATOM 913 C C . ASP A 1 111 ? 1.520 0.347 2.212 1.00 96.06 111 ASP A C 1
ATOM 915 O O . ASP A 1 111 ? 0.463 0.644 2.769 1.00 96.06 111 ASP A O 1
ATOM 919 N N . LEU A 1 112 ? 1.655 -0.784 1.517 1.00 97.00 112 LEU A N 1
ATOM 920 C CA . LEU A 1 112 ? 0.615 -1.803 1.480 1.00 97.00 112 LEU A CA 1
ATOM 921 C C . LEU A 1 112 ? 0.609 -2.617 2.778 1.00 97.00 112 LEU A C 1
ATOM 923 O O . LEU A 1 112 ? -0.395 -2.663 3.484 1.00 97.00 112 LEU A O 1
ATOM 927 N N . LEU A 1 113 ? 1.715 -3.285 3.106 1.00 97.81 113 LEU A N 1
ATOM 928 C CA . LEU A 1 113 ? 1.691 -4.325 4.135 1.00 97.81 113 LEU A CA 1
ATOM 929 C C . LEU A 1 113 ? 1.761 -3.773 5.552 1.00 97.81 113 LEU A C 1
ATOM 931 O O . LEU A 1 113 ? 1.100 -4.320 6.432 1.00 97.81 113 LEU A O 1
ATOM 935 N N . VAL A 1 114 ? 2.525 -2.704 5.792 1.00 97.69 114 VAL A N 1
ATOM 936 C CA . VAL A 1 114 ? 2.724 -2.201 7.156 1.00 97.69 114 VAL A CA 1
ATOM 937 C C . VAL A 1 114 ? 1.426 -1.596 7.701 1.00 97.69 114 VAL A C 1
ATOM 939 O O . VAL A 1 114 ? 0.934 -2.110 8.706 1.00 97.69 114 VAL A O 1
ATOM 942 N N . PRO A 1 115 ? 0.776 -0.605 7.053 1.00 95.12 115 PRO A N 1
ATOM 943 C CA . PRO A 1 115 ? -0.505 -0.089 7.530 1.00 95.12 115 PRO A CA 1
ATOM 944 C C . PRO A 1 115 ? -1.586 -1.167 7.612 1.00 95.12 115 PRO A C 1
ATOM 946 O O . PRO A 1 115 ? -2.355 -1.169 8.572 1.00 95.12 115 PRO A O 1
ATOM 949 N N . PHE A 1 116 ? -1.644 -2.088 6.644 1.00 97.44 116 PHE A N 1
ATOM 950 C CA . PHE A 1 116 ? -2.602 -3.194 6.670 1.00 97.44 116 PHE A CA 1
ATOM 951 C C . PHE A 1 116 ? -2.420 -4.067 7.912 1.00 97.44 116 PHE A C 1
ATOM 953 O O . PHE A 1 116 ? -3.387 -4.299 8.632 1.00 97.44 116 PHE A O 1
ATOM 960 N N . ALA A 1 117 ? -1.190 -4.502 8.201 1.00 98.00 117 ALA A N 1
ATOM 961 C CA . ALA A 1 117 ? -0.891 -5.336 9.360 1.00 98.00 117 ALA A CA 1
ATOM 962 C C . ALA A 1 117 ? -1.191 -4.610 10.678 1.00 98.00 117 ALA A C 1
ATOM 964 O O . ALA A 1 117 ? -1.830 -5.181 11.559 1.00 98.00 117 ALA A O 1
ATOM 965 N N . LEU A 1 118 ? -0.799 -3.337 10.807 1.00 96.88 118 LEU A N 1
ATOM 966 C CA . LEU A 1 118 ? -1.071 -2.556 12.018 1.00 96.88 118 LEU A CA 1
ATOM 967 C C . LEU A 1 118 ? -2.575 -2.354 12.246 1.00 96.88 118 LEU A C 1
ATOM 969 O O . LEU A 1 118 ? -3.038 -2.484 13.377 1.00 96.88 118 LEU A O 1
ATOM 973 N N . ASN A 1 119 ? -3.354 -2.085 11.191 1.00 96.31 119 ASN A N 1
ATOM 974 C CA . ASN A 1 119 ? -4.811 -1.968 11.307 1.00 96.31 119 ASN A CA 1
ATOM 975 C C . ASN A 1 119 ? -5.471 -3.316 11.612 1.00 96.31 119 ASN A C 1
ATOM 977 O O . ASN A 1 119 ? -6.365 -3.370 12.452 1.00 96.31 119 ASN A O 1
ATOM 981 N N . ALA A 1 120 ? -5.008 -4.404 10.994 1.00 97.75 120 ALA A N 1
ATOM 982 C CA . ALA A 1 120 ? -5.496 -5.753 11.260 1.00 97.75 120 ALA A CA 1
ATOM 983 C C . ALA A 1 120 ? -5.276 -6.161 12.730 1.00 97.75 120 ALA A C 1
ATOM 985 O O . ALA A 1 120 ? -6.207 -6.645 13.376 1.00 97.75 120 ALA A O 1
ATOM 986 N N . ILE A 1 121 ? -4.078 -5.904 13.271 1.00 97.50 121 ILE A N 1
ATOM 987 C CA . ILE A 1 121 ? -3.732 -6.142 14.682 1.00 97.50 121 ILE A CA 1
ATOM 988 C C . ILE A 1 121 ? -4.552 -5.226 15.597 1.00 97.50 121 ILE A C 1
ATOM 990 O O . ILE A 1 121 ? -5.144 -5.692 16.566 1.00 97.50 121 ILE A O 1
ATOM 994 N N . GLY A 1 122 ? -4.629 -3.930 15.280 1.00 96.62 122 GLY A N 1
ATOM 995 C CA . GLY A 1 122 ? -5.382 -2.958 16.072 1.00 96.62 122 GLY A CA 1
ATOM 996 C C . GLY A 1 122 ? -6.871 -3.290 16.161 1.00 96.62 122 GLY A C 1
ATOM 997 O O . GLY A 1 122 ? -7.447 -3.201 17.240 1.00 96.62 122 GLY A O 1
ATOM 998 N N . LEU A 1 123 ? -7.486 -3.729 15.058 1.00 97.00 123 LEU A N 1
ATOM 999 C CA . LEU A 1 123 ? -8.875 -4.191 15.040 1.00 97.00 123 LEU A CA 1
ATOM 1000 C C . LEU A 1 123 ? -9.060 -5.478 15.847 1.00 97.00 123 LEU A C 1
ATOM 1002 O O . LEU A 1 123 ? -10.038 -5.573 16.579 1.00 97.00 123 LEU A O 1
ATOM 1006 N N . ALA A 1 124 ? -8.136 -6.439 15.743 1.00 97.38 124 ALA A N 1
ATOM 1007 C CA . ALA A 1 124 ? -8.196 -7.674 16.524 1.00 97.38 124 ALA A CA 1
ATOM 1008 C C . ALA A 1 124 ? -8.164 -7.389 18.034 1.00 97.38 124 ALA A C 1
ATOM 1010 O O . ALA A 1 124 ? -9.031 -7.853 18.764 1.00 97.38 124 ALA A O 1
ATOM 1011 N N . ILE A 1 125 ? -7.232 -6.549 18.486 1.00 97.19 125 ILE A N 1
ATOM 1012 C CA . ILE A 1 125 ? -7.127 -6.156 19.899 1.00 97.19 125 ILE A CA 1
ATOM 1013 C C . ILE A 1 125 ? -8.361 -5.363 20.348 1.00 97.19 125 ILE A C 1
ATOM 1015 O O . ILE A 1 125 ? -8.838 -5.529 21.468 1.00 97.19 125 ILE A O 1
ATOM 1019 N N . ALA A 1 126 ? -8.918 -4.522 19.474 1.00 96.19 126 ALA A N 1
ATOM 1020 C CA . ALA A 1 126 ? -10.112 -3.752 19.798 1.00 96.19 126 ALA A CA 1
ATOM 1021 C C . ALA A 1 126 ? -11.341 -4.635 20.043 1.00 96.19 126 ALA A C 1
ATOM 1023 O O . ALA A 1 126 ? -12.137 -4.313 20.920 1.00 96.19 126 ALA A O 1
ATOM 1024 N N . VAL A 1 127 ? -11.497 -5.739 19.302 1.00 97.25 127 VAL A N 1
ATOM 1025 C CA . VAL A 1 127 ? -12.630 -6.658 19.499 1.00 97.25 127 VAL A CA 1
ATOM 1026 C C . VAL A 1 127 ? -12.428 -7.628 20.663 1.00 97.25 127 VAL A C 1
ATOM 1028 O O . VAL A 1 127 ? -13.421 -8.038 21.259 1.00 97.25 127 VAL A O 1
ATOM 1031 N N . THR A 1 128 ? -11.185 -7.982 21.013 1.00 96.69 128 THR A N 1
ATOM 1032 C CA . THR A 1 128 ? -10.902 -8.893 22.139 1.00 96.69 128 THR A CA 1
ATOM 1033 C C . THR A 1 128 ? -10.827 -8.173 23.480 1.00 96.69 128 THR A C 1
ATOM 1035 O O . THR A 1 128 ? -11.407 -8.636 24.457 1.00 96.69 128 THR A O 1
ATOM 1038 N N . ASP A 1 129 ? -10.141 -7.030 23.526 1.00 94.81 129 ASP A N 1
ATOM 1039 C CA . ASP A 1 129 ? -9.789 -6.344 24.773 1.00 94.81 129 ASP A CA 1
ATOM 1040 C C . ASP A 1 129 ? -10.584 -5.044 24.967 1.00 94.81 129 ASP A C 1
ATOM 1042 O O . ASP A 1 129 ? -10.458 -4.388 26.000 1.00 94.81 129 ASP A O 1
ATOM 1046 N N . GLY A 1 130 ? -11.330 -4.598 23.948 1.00 92.56 130 GLY A N 1
ATOM 1047 C CA . GLY A 1 130 ? -12.016 -3.300 23.947 1.00 92.56 130 GLY A CA 1
ATOM 1048 C C . GLY A 1 130 ? -11.080 -2.090 23.822 1.00 92.56 130 GLY A C 1
ATOM 1049 O O . GLY A 1 130 ? -11.528 -0.949 23.929 1.00 92.56 130 GLY A O 1
ATOM 1050 N N . ARG A 1 131 ? -9.774 -2.304 23.604 1.00 92.62 131 ARG A N 1
ATOM 1051 C CA . ARG A 1 131 ? -8.755 -1.241 23.581 1.00 92.62 131 ARG A CA 1
ATOM 1052 C C . ARG A 1 131 ? -8.378 -0.850 22.156 1.00 92.62 131 ARG A C 1
ATOM 1054 O O . ARG A 1 131 ? -7.992 -1.692 21.352 1.00 92.62 131 ARG A O 1
ATOM 1061 N N . TRP A 1 132 ? -8.387 0.449 21.861 1.00 91.06 132 TRP A N 1
ATOM 1062 C CA . TRP A 1 132 ? -7.892 0.981 20.588 1.00 91.06 132 TRP A CA 1
ATOM 1063 C C . TRP A 1 132 ? -6.450 1.487 20.729 1.00 91.06 132 TRP A C 1
ATOM 1065 O O . TRP A 1 132 ? -6.222 2.615 21.157 1.00 91.06 132 TRP A O 1
ATOM 1075 N N . ILE A 1 133 ? -5.470 0.654 20.361 1.00 93.50 133 ILE A N 1
ATOM 1076 C CA . ILE A 1 133 ? -4.034 0.922 20.596 1.00 93.50 133 ILE A CA 1
ATOM 1077 C C . ILE A 1 133 ? -3.236 1.256 19.325 1.00 93.50 133 ILE A C 1
ATOM 1079 O O . ILE A 1 133 ? -2.023 1.059 19.263 1.00 93.50 133 ILE A O 1
ATOM 1083 N N . ILE A 1 134 ? -3.898 1.758 18.277 1.00 91.88 134 ILE A N 1
ATOM 1084 C CA . ILE A 1 134 ? -3.251 1.981 16.972 1.00 91.88 134 ILE A CA 1
ATOM 1085 C C . ILE A 1 134 ? -2.040 2.928 17.060 1.00 91.88 134 ILE A C 1
ATOM 1087 O O . ILE A 1 134 ? -1.063 2.745 16.339 1.00 91.88 134 ILE A O 1
ATOM 1091 N N . ALA A 1 135 ? -2.071 3.898 17.980 1.00 91.69 135 ALA A N 1
ATOM 1092 C CA . ALA A 1 135 ? -0.973 4.834 18.209 1.00 91.69 135 ALA A CA 1
ATOM 1093 C C . ALA A 1 135 ? 0.311 4.125 18.662 1.00 91.69 135 ALA A C 1
ATOM 1095 O O . ALA A 1 135 ? 1.393 4.404 18.145 1.00 91.69 135 ALA A O 1
ATOM 1096 N N . ASP A 1 136 ? 0.187 3.173 19.588 1.00 93.69 136 ASP A N 1
ATOM 1097 C CA . ASP A 1 136 ? 1.325 2.409 20.095 1.00 93.69 136 ASP A CA 1
ATOM 1098 C C . ASP A 1 136 ? 1.850 1.438 19.036 1.00 93.69 136 ASP A C 1
ATOM 1100 O O . ASP A 1 136 ? 3.062 1.301 18.877 1.00 93.69 136 ASP A O 1
ATOM 1104 N N . LEU A 1 137 ? 0.958 0.840 18.237 1.00 95.19 137 LEU A N 1
ATOM 1105 C CA . LEU A 1 137 ? 1.348 -0.006 17.107 1.00 95.19 137 LEU A CA 1
ATOM 1106 C C . LEU A 1 137 ? 2.164 0.782 16.069 1.00 95.19 137 LEU A C 1
ATOM 1108 O O . LEU A 1 137 ? 3.213 0.312 15.632 1.00 95.19 137 LEU A O 1
ATOM 1112 N N . TYR A 1 138 ? 1.749 1.999 15.706 1.00 93.69 138 TYR A N 1
ATOM 1113 C CA . TYR A 1 138 ? 2.531 2.846 14.796 1.00 93.69 138 TYR A CA 1
ATOM 1114 C C . TYR A 1 138 ? 3.858 3.301 15.407 1.00 93.69 138 TYR A C 1
ATOM 1116 O O . TYR A 1 138 ? 4.869 3.337 14.706 1.00 93.69 138 TYR A O 1
ATOM 1124 N N . ARG A 1 139 ? 3.880 3.615 16.708 1.00 93.19 139 ARG A N 1
ATOM 1125 C CA . ARG A 1 139 ? 5.103 4.026 17.409 1.00 93.19 139 ARG A CA 1
ATOM 1126 C C . ARG A 1 139 ? 6.146 2.910 17.437 1.00 93.19 139 ARG A C 1
ATOM 1128 O O . ARG A 1 139 ? 7.316 3.176 17.180 1.00 93.19 139 ARG A O 1
ATOM 1135 N N . TRP A 1 140 ? 5.726 1.686 17.749 1.00 95.25 140 TRP A N 1
ATOM 1136 C CA . TRP A 1 140 ? 6.645 0.589 18.049 1.00 95.25 140 TRP A CA 1
ATOM 1137 C C . TRP A 1 140 ? 6.854 -0.392 16.900 1.00 95.25 140 TRP A C 1
ATOM 1139 O O . TRP A 1 140 ? 7.955 -0.913 16.768 1.00 95.25 140 TRP A O 1
ATOM 1149 N N . LEU A 1 141 ? 5.843 -0.655 16.067 1.00 96.94 141 LEU A N 1
ATOM 1150 C CA . LEU A 1 141 ? 5.894 -1.731 15.067 1.00 96.94 141 LEU A CA 1
ATOM 1151 C C . LEU A 1 141 ? 6.031 -1.244 13.625 1.00 96.94 141 LEU A C 1
ATOM 1153 O O . LEU A 1 141 ? 6.489 -2.019 12.786 1.00 96.94 141 LEU A O 1
ATOM 1157 N N . TYR A 1 142 ? 5.711 0.020 13.324 1.00 96.94 142 TYR A N 1
ATOM 1158 C CA . TYR A 1 142 ? 5.815 0.527 11.950 1.00 96.94 142 TYR A CA 1
ATOM 1159 C C . TYR A 1 142 ? 7.231 0.356 11.388 1.00 96.94 142 TYR A C 1
ATOM 1161 O O . TYR A 1 142 ? 7.416 -0.254 10.336 1.00 96.94 142 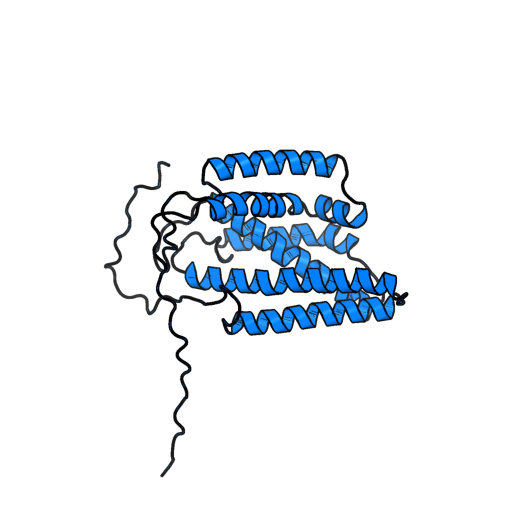TYR A O 1
ATOM 1169 N N . TYR A 1 143 ? 8.243 0.862 12.098 1.00 96.75 143 TYR A N 1
ATOM 1170 C CA . TYR A 1 143 ? 9.627 0.810 11.629 1.00 96.75 143 TYR A CA 1
ATOM 1171 C C . TYR A 1 143 ? 10.219 -0.603 11.612 1.00 96.75 143 TYR A C 1
ATOM 1173 O O . TYR A 1 143 ? 10.854 -0.933 10.612 1.00 96.75 143 TYR A O 1
ATOM 1181 N N . PRO A 1 144 ? 9.984 -1.472 12.615 1.00 98.00 144 PRO A N 1
ATOM 1182 C CA . PRO A 1 144 ? 10.364 -2.879 12.514 1.00 98.00 144 PRO A CA 1
ATOM 1183 C C . PRO A 1 144 ? 9.749 -3.601 11.312 1.00 98.00 144 PRO A C 1
ATOM 1185 O O . PRO A 1 144 ? 10.454 -4.323 10.608 1.00 98.00 144 PRO A O 1
ATOM 1188 N N . PHE A 1 145 ? 8.462 -3.387 11.024 1.00 98.31 145 PHE A N 1
ATOM 1189 C CA . PHE A 1 145 ? 7.821 -4.015 9.866 1.00 98.31 145 PHE A CA 1
ATOM 1190 C C . PHE A 1 145 ? 8.340 -3.434 8.548 1.00 98.31 145 PHE A C 1
ATOM 1192 O O . PHE A 1 145 ? 8.630 -4.189 7.621 1.00 98.31 145 PHE A O 1
ATOM 1199 N N . ALA A 1 146 ? 8.538 -2.116 8.465 1.00 98.19 146 ALA A N 1
ATOM 1200 C CA . ALA A 1 146 ? 9.156 -1.491 7.298 1.00 98.19 146 ALA A CA 1
ATOM 1201 C C . ALA A 1 146 ? 10.580 -2.026 7.063 1.00 98.19 146 ALA A C 1
ATOM 1203 O O . ALA A 1 146 ? 10.935 -2.370 5.935 1.00 98.19 146 ALA A O 1
ATOM 1204 N N . LEU A 1 147 ? 11.370 -2.180 8.131 1.00 98.25 147 LEU A N 1
ATOM 1205 C CA . LEU A 1 147 ? 12.704 -2.771 8.076 1.00 98.25 147 LEU A CA 1
ATOM 1206 C C . LEU A 1 147 ? 12.659 -4.226 7.598 1.00 98.25 147 LEU A C 1
ATOM 1208 O O . LEU A 1 147 ? 13.509 -4.615 6.803 1.00 98.25 147 LEU A O 1
ATOM 1212 N N . ALA A 1 148 ? 11.658 -5.012 8.004 1.00 98.50 148 ALA A N 1
ATOM 1213 C CA . ALA A 1 148 ? 11.476 -6.373 7.505 1.00 98.50 148 ALA A CA 1
ATOM 1214 C C . ALA A 1 148 ? 11.247 -6.405 5.980 1.00 98.50 148 ALA A C 1
ATOM 1216 O O . ALA A 1 148 ? 11.819 -7.254 5.297 1.00 98.50 148 ALA A O 1
ATOM 1217 N N . ILE A 1 149 ? 10.492 -5.452 5.419 1.00 98.44 149 ILE A N 1
ATOM 1218 C CA . ILE A 1 149 ? 10.302 -5.330 3.960 1.00 98.44 149 ILE A CA 1
ATOM 1219 C C . ILE A 1 149 ? 11.589 -4.876 3.255 1.00 98.44 149 ILE A C 1
ATOM 1221 O O . ILE A 1 149 ? 11.930 -5.387 2.183 1.00 98.44 149 ILE A O 1
ATOM 1225 N N . VAL A 1 150 ? 12.345 -3.950 3.850 1.00 98.38 150 VAL A N 1
ATOM 1226 C CA . VAL A 1 150 ? 13.663 -3.545 3.330 1.00 98.38 150 VAL A CA 1
ATOM 1227 C C . VAL A 1 150 ? 14.630 -4.732 3.336 1.00 98.38 150 VAL A C 1
ATOM 1229 O O . VAL A 1 150 ? 15.282 -4.991 2.324 1.00 98.38 150 VAL A O 1
ATOM 1232 N N . ALA A 1 151 ? 14.676 -5.503 4.423 1.00 98.50 151 ALA A N 1
ATOM 1233 C CA . ALA A 1 151 ? 15.497 -6.704 4.540 1.00 98.50 151 ALA A CA 1
ATOM 1234 C C . ALA A 1 151 ? 15.079 -7.772 3.519 1.00 98.50 151 ALA A C 1
ATOM 1236 O O . ALA A 1 151 ? 15.929 -8.302 2.806 1.00 98.50 151 ALA A O 1
ATOM 1237 N N . ALA A 1 152 ? 13.776 -8.026 3.362 1.00 98.25 152 ALA A N 1
ATOM 1238 C CA . ALA A 1 152 ? 13.256 -8.924 2.333 1.00 98.25 152 ALA A CA 1
ATOM 1239 C C . ALA A 1 152 ? 13.669 -8.475 0.921 1.00 98.25 152 ALA A C 1
ATOM 1241 O O . ALA A 1 152 ? 14.012 -9.302 0.076 1.00 98.25 152 ALA A O 1
ATOM 1242 N N . THR A 1 153 ? 13.711 -7.166 0.667 1.00 97.56 153 THR A N 1
ATOM 1243 C CA . THR A 1 153 ? 14.178 -6.618 -0.613 1.00 97.56 153 THR A CA 1
ATOM 1244 C C . THR A 1 153 ? 15.676 -6.837 -0.797 1.00 97.56 153 THR A C 1
ATOM 1246 O O . THR A 1 153 ? 16.101 -7.307 -1.853 1.00 97.56 153 THR A O 1
ATOM 1249 N N . ALA A 1 154 ? 16.484 -6.560 0.229 1.00 97.12 154 ALA A N 1
ATOM 1250 C CA . ALA A 1 154 ? 17.927 -6.794 0.202 1.00 97.12 154 ALA A CA 1
ATOM 1251 C C . ALA A 1 154 ? 18.262 -8.275 -0.067 1.00 97.12 154 ALA A C 1
ATOM 1253 O O . ALA A 1 154 ? 19.171 -8.574 -0.851 1.00 97.12 154 ALA A O 1
ATOM 1254 N N . LEU A 1 155 ? 17.460 -9.178 0.510 1.00 97.75 155 LEU A N 1
ATOM 1255 C CA . LEU A 1 155 ? 17.488 -10.631 0.320 1.00 97.75 155 LEU A CA 1
ATOM 1256 C C . LEU A 1 155 ? 16.816 -11.107 -0.979 1.00 97.75 155 LEU A C 1
ATOM 1258 O O . LEU A 1 155 ? 16.727 -12.309 -1.213 1.00 97.75 155 LEU A O 1
ATOM 1262 N N . ASN A 1 156 ? 16.378 -10.193 -1.852 1.00 96.25 156 ASN A N 1
ATOM 1263 C CA . ASN A 1 156 ? 15.803 -10.507 -3.161 1.00 96.25 156 ASN A CA 1
ATOM 1264 C C . ASN A 1 156 ? 14.475 -11.301 -3.107 1.00 96.25 156 ASN A C 1
ATOM 1266 O O . ASN A 1 156 ? 14.150 -12.052 -4.028 1.00 96.25 156 ASN A O 1
ATOM 1270 N N . LEU A 1 157 ? 13.696 -11.135 -2.036 1.00 95.81 157 LEU A N 1
ATOM 1271 C CA . LEU A 1 157 ? 12.424 -11.830 -1.808 1.00 95.81 157 LEU A CA 1
ATOM 1272 C C . LEU A 1 157 ? 11.209 -10.995 -2.229 1.00 95.81 157 LEU A C 1
ATOM 1274 O O . LEU A 1 157 ? 10.196 -11.551 -2.653 1.00 95.81 157 LEU A O 1
ATOM 1278 N N . THR A 1 158 ? 11.314 -9.669 -2.161 1.00 96.19 158 THR A N 1
ATOM 1279 C CA . THR A 1 158 ? 10.206 -8.745 -2.437 1.00 96.19 158 THR A CA 1
ATOM 1280 C C . THR A 1 158 ? 9.807 -8.765 -3.920 1.00 96.19 158 THR A C 1
ATOM 1282 O O . THR A 1 158 ? 10.608 -8.359 -4.771 1.00 96.19 158 THR A O 1
ATOM 1285 N N . PRO A 1 159 ? 8.574 -9.189 -4.274 1.00 93.44 159 PRO A N 1
ATOM 1286 C CA . PRO A 1 159 ? 8.120 -9.206 -5.665 1.00 93.44 159 PRO A CA 1
ATOM 1287 C C . PRO A 1 159 ? 8.220 -7.814 -6.295 1.00 93.44 159 PRO A C 1
ATOM 1289 O O . PRO A 1 159 ? 7.980 -6.818 -5.618 1.00 93.44 159 PRO A O 1
ATOM 1292 N N . ARG A 1 160 ? 8.548 -7.716 -7.588 1.00 91.88 160 ARG A N 1
ATOM 1293 C CA . ARG A 1 160 ? 8.762 -6.462 -8.345 1.00 91.88 160 ARG A CA 1
ATOM 1294 C C . ARG A 1 160 ? 10.000 -5.653 -7.948 1.00 91.88 160 ARG A C 1
ATOM 1296 O O . ARG A 1 160 ? 10.448 -4.831 -8.748 1.00 91.88 160 ARG A O 1
ATOM 1303 N N . ALA A 1 161 ? 10.561 -5.896 -6.765 1.00 93.94 161 ALA A N 1
ATOM 1304 C CA . ALA A 1 161 ? 11.792 -5.282 -6.274 1.00 93.94 161 ALA A CA 1
ATOM 1305 C C . ALA A 1 161 ? 12.987 -6.254 -6.292 1.00 93.94 161 ALA A C 1
ATOM 1307 O O . ALA A 1 161 ? 14.062 -5.928 -5.792 1.00 93.94 161 ALA A O 1
ATOM 1308 N N . LYS A 1 162 ? 12.827 -7.438 -6.895 1.00 92.12 162 LYS A N 1
ATOM 1309 C CA . LYS A 1 162 ? 13.932 -8.372 -7.111 1.00 92.12 162 LYS A CA 1
ATOM 1310 C C . LYS A 1 162 ? 14.968 -7.801 -8.075 1.00 92.12 162 LYS A C 1
ATOM 1312 O O . LYS A 1 162 ? 14.643 -6.997 -8.942 1.00 92.12 162 LYS A O 1
ATOM 1317 N N . ARG A 1 163 ? 16.211 -8.268 -7.964 1.00 90.50 163 ARG A N 1
ATOM 1318 C CA . ARG A 1 163 ? 17.363 -7.897 -8.799 1.00 90.50 163 ARG A CA 1
ATOM 1319 C C . ARG A 1 163 ? 17.209 -8.307 -10.261 1.00 90.50 163 ARG A C 1
ATOM 1321 O O . ARG A 1 163 ? 17.867 -7.713 -11.100 1.00 90.50 163 ARG A O 1
ATOM 1328 N N . SER A 1 164 ? 16.373 -9.301 -10.562 1.00 88.50 164 SER A N 1
ATOM 1329 C CA . SER A 1 164 ? 16.134 -9.803 -11.920 1.00 88.50 164 SER A CA 1
ATOM 1330 C C . SER A 1 164 ? 14.663 -9.665 -12.296 1.00 88.50 164 SER A C 1
ATOM 1332 O O . SER A 1 164 ? 13.789 -9.922 -11.468 1.00 88.50 164 SER A O 1
ATOM 1334 N N . THR A 1 165 ? 14.386 -9.299 -13.546 1.00 85.19 165 THR A N 1
ATOM 1335 C CA . THR A 1 165 ? 13.020 -9.150 -14.080 1.00 85.19 165 THR A CA 1
ATOM 1336 C C . THR A 1 165 ? 12.429 -10.445 -14.648 1.00 85.19 165 THR A C 1
ATOM 1338 O O . THR A 1 165 ? 11.297 -10.441 -15.125 1.00 85.19 165 THR A O 1
ATOM 1341 N N . GLN A 1 166 ? 13.146 -11.571 -14.584 1.00 83.31 166 GLN A N 1
ATOM 1342 C CA . GLN A 1 166 ? 12.728 -12.834 -15.214 1.00 83.31 166 GLN A CA 1
ATOM 1343 C C . GLN A 1 166 ? 11.306 -13.290 -14.818 1.00 83.31 166 GLN A C 1
ATOM 1345 O O . GLN A 1 166 ? 10.533 -13.724 -15.665 1.00 83.31 166 GLN A O 1
ATOM 1350 N N . TYR A 1 167 ? 10.905 -13.114 -13.554 1.00 84.81 167 TYR A N 1
ATOM 1351 C CA . TYR A 1 167 ? 9.592 -13.537 -13.040 1.00 84.81 167 TYR A CA 1
ATOM 1352 C C . TYR A 1 167 ? 8.604 -12.376 -12.882 1.00 84.81 167 TYR A C 1
ATOM 1354 O O . TYR A 1 167 ? 7.580 -12.498 -12.204 1.00 84.81 167 TYR A O 1
ATOM 1362 N N . GLU A 1 168 ? 8.884 -11.236 -13.517 1.00 83.88 168 GLU A N 1
ATOM 1363 C CA . GLU A 1 168 ? 8.148 -9.989 -13.315 1.00 83.88 168 GLU A CA 1
ATOM 1364 C C . GLU A 1 168 ? 6.639 -10.120 -13.620 1.00 83.88 168 GLU A C 1
ATOM 1366 O O . GLU A 1 168 ? 5.823 -9.394 -13.046 1.00 83.88 168 GLU A O 1
ATOM 1371 N N . GLY A 1 169 ? 6.251 -11.070 -14.478 1.00 83.31 169 GLY A N 1
ATOM 1372 C CA . GLY A 1 169 ? 4.857 -11.360 -14.831 1.00 83.31 169 GLY A CA 1
ATOM 1373 C C . GLY A 1 169 ? 4.033 -11.904 -13.676 1.00 83.31 169 GLY A C 1
ATOM 1374 O O . GLY A 1 169 ? 2.990 -11.334 -13.343 1.00 83.31 169 GLY A O 1
ATOM 1375 N N . ALA A 1 170 ? 4.518 -12.961 -13.030 1.00 87.75 170 ALA A N 1
ATOM 1376 C CA . ALA A 1 170 ? 3.898 -13.519 -11.836 1.00 87.75 170 ALA A CA 1
ATOM 1377 C C . ALA A 1 170 ? 3.960 -12.531 -10.663 1.00 87.75 170 ALA A C 1
ATOM 1379 O O . ALA A 1 170 ? 2.968 -12.331 -9.961 1.00 87.75 170 ALA A O 1
ATOM 1380 N N . GLU A 1 171 ? 5.099 -11.857 -10.483 1.00 91.69 171 GLU A N 1
ATOM 1381 C CA . GLU A 1 171 ? 5.291 -10.871 -9.414 1.00 91.69 171 GLU A CA 1
ATOM 1382 C C . GLU A 1 171 ? 4.332 -9.686 -9.532 1.00 91.69 171 GLU A C 1
ATOM 1384 O O . GLU A 1 171 ? 3.805 -9.211 -8.527 1.00 91.69 171 GLU A O 1
ATOM 1389 N N . ARG A 1 172 ? 4.055 -9.229 -10.760 1.00 90.56 172 ARG A N 1
ATOM 1390 C CA . ARG A 1 172 ? 3.050 -8.194 -11.023 1.00 90.56 172 ARG A CA 1
ATOM 1391 C C . ARG A 1 172 ? 1.660 -8.655 -10.606 1.00 90.56 172 ARG A C 1
ATOM 1393 O O . ARG A 1 172 ? 0.961 -7.883 -9.958 1.00 90.56 172 ARG A O 1
ATOM 1400 N N . GLY A 1 173 ? 1.274 -9.882 -10.955 1.00 91.75 173 GLY A N 1
ATOM 1401 C CA . GLY A 1 173 ? -0.018 -10.441 -10.556 1.00 91.75 173 GLY A CA 1
ATOM 1402 C C . GLY A 1 173 ? -0.190 -10.417 -9.037 1.00 91.75 173 GLY A C 1
ATOM 1403 O O . GLY A 1 173 ? -1.166 -9.863 -8.539 1.00 91.75 173 GLY A O 1
ATOM 1404 N N . TRP A 1 174 ? 0.807 -10.906 -8.292 1.00 94.62 174 TRP A N 1
ATOM 1405 C CA . TRP A 1 174 ? 0.802 -10.884 -6.823 1.00 94.62 174 TRP A CA 1
ATOM 1406 C C . TRP A 1 174 ? 0.777 -9.478 -6.223 1.00 94.62 174 TRP A C 1
ATOM 1408 O O . TRP A 1 174 ? 0.053 -9.239 -5.258 1.00 94.62 174 TRP A O 1
ATOM 1418 N N . PHE A 1 175 ? 1.503 -8.530 -6.813 1.00 95.56 175 PHE A N 1
ATOM 1419 C CA . PHE A 1 175 ? 1.447 -7.132 -6.392 1.00 95.56 175 PHE A CA 1
ATOM 1420 C C . PHE A 1 175 ? 0.038 -6.538 -6.555 1.00 95.56 175 PHE A C 1
ATOM 1422 O O . PHE A 1 175 ? -0.458 -5.867 -5.653 1.00 95.56 175 PHE A O 1
ATOM 1429 N N . TYR A 1 176 ? -0.661 -6.836 -7.657 1.00 95.81 176 TYR A N 1
ATOM 1430 C CA . TYR A 1 176 ? -2.051 -6.398 -7.828 1.00 95.81 176 TYR A CA 1
ATOM 1431 C C . TYR A 1 176 ? -3.034 -7.114 -6.900 1.00 95.81 176 TYR A C 1
ATOM 1433 O O . TYR A 1 176 ? -4.002 -6.483 -6.479 1.00 95.81 176 TYR A O 1
ATOM 1441 N N . VAL A 1 177 ? -2.790 -8.377 -6.528 1.00 97.62 177 VAL A N 1
ATOM 1442 C CA . VAL A 1 177 ? -3.574 -9.036 -5.467 1.00 97.62 177 VAL A CA 1
ATOM 1443 C C . VAL A 1 177 ? -3.456 -8.251 -4.163 1.00 97.62 177 VAL A C 1
ATOM 1445 O O . VAL A 1 177 ? -4.475 -7.973 -3.532 1.00 97.62 177 VAL A O 1
ATOM 1448 N N . ALA A 1 178 ? -2.240 -7.839 -3.790 1.00 97.75 178 ALA A N 1
ATOM 1449 C CA . ALA A 1 178 ? -2.022 -7.024 -2.600 1.00 97.75 178 ALA A CA 1
ATOM 1450 C C . ALA A 1 178 ? -2.750 -5.674 -2.694 1.00 97.75 178 ALA A C 1
ATOM 1452 O O . ALA A 1 178 ? -3.460 -5.322 -1.760 1.00 97.75 178 ALA A O 1
ATOM 1453 N N . ILE A 1 179 ? -2.662 -4.961 -3.825 1.00 96.81 179 ILE A N 1
ATOM 1454 C CA . ILE A 1 179 ? -3.380 -3.687 -4.027 1.00 96.81 179 ILE A CA 1
ATOM 1455 C C . ILE A 1 179 ? -4.888 -3.859 -3.828 1.00 96.81 179 ILE A C 1
ATOM 1457 O O . ILE A 1 179 ? -5.482 -3.130 -3.034 1.00 96.81 179 ILE A O 1
ATOM 1461 N N . TRP A 1 180 ? -5.503 -4.814 -4.534 1.00 98.00 180 TRP A N 1
ATOM 1462 C CA . TRP A 1 180 ? -6.946 -5.044 -4.446 1.00 98.00 180 TRP A CA 1
ATOM 1463 C C . TRP A 1 180 ? -7.378 -5.398 -3.027 1.00 98.00 180 TRP A C 1
ATOM 1465 O O . TRP A 1 180 ? -8.370 -4.867 -2.545 1.00 98.00 180 TRP A O 1
ATOM 1475 N N . THR A 1 181 ? -6.614 -6.255 -2.354 1.00 98.25 181 THR A N 1
ATOM 1476 C CA . THR A 1 181 ? -6.924 -6.711 -0.996 1.00 98.25 181 THR A CA 1
ATOM 1477 C C . THR A 1 181 ? -6.796 -5.573 0.012 1.00 98.25 181 THR A C 1
ATOM 1479 O O . THR A 1 181 ? -7.739 -5.268 0.736 1.00 98.25 181 THR A O 1
ATOM 1482 N N . VAL A 1 182 ? -5.629 -4.932 0.041 1.00 97.88 182 VAL A N 1
ATOM 1483 C CA . VAL A 1 182 ? -5.240 -3.992 1.092 1.00 97.88 182 VAL A CA 1
ATOM 1484 C C . VAL A 1 182 ? -5.992 -2.674 0.980 1.00 97.88 182 VAL A C 1
ATOM 1486 O O . VAL A 1 182 ? -6.529 -2.182 1.968 1.00 97.88 182 VAL A O 1
ATOM 1489 N N . VAL A 1 183 ? -6.018 -2.070 -0.210 1.00 96.25 183 VAL A N 1
ATOM 1490 C CA . VAL A 1 183 ? -6.563 -0.714 -0.366 1.00 96.25 183 VAL A CA 1
ATOM 1491 C C . VAL A 1 183 ? -8.067 -0.721 -0.110 1.00 96.25 183 VAL A C 1
ATOM 1493 O O . VAL A 1 183 ? -8.582 0.134 0.610 1.00 96.25 183 VAL A O 1
ATOM 1496 N N . ALA A 1 184 ? -8.772 -1.715 -0.653 1.00 97.81 184 ALA A N 1
ATOM 1497 C CA . ALA A 1 184 ? -10.213 -1.820 -0.492 1.00 97.81 184 ALA A CA 1
ATOM 1498 C C . ALA A 1 184 ? -10.618 -2.168 0.948 1.00 97.81 184 ALA A C 1
ATOM 1500 O O . ALA A 1 184 ? -11.581 -1.588 1.444 1.00 97.81 184 ALA A O 1
ATOM 1501 N N . SER A 1 185 ? -9.894 -3.056 1.644 1.00 98.06 185 SER A N 1
ATOM 1502 C CA . SER A 1 185 ? -10.221 -3.392 3.037 1.00 98.06 185 SER A CA 1
ATOM 1503 C C . SER A 1 185 ? -10.012 -2.203 3.977 1.00 98.06 185 SER A C 1
ATOM 1505 O O . SER A 1 185 ? -10.856 -1.941 4.833 1.00 98.06 185 SER A O 1
ATOM 1507 N N . GLN A 1 186 ? -8.932 -1.441 3.779 1.00 96.00 186 GLN A N 1
ATOM 1508 C CA . GLN A 1 186 ? -8.641 -0.227 4.544 1.00 96.00 186 GLN A CA 1
ATOM 1509 C C . GLN A 1 186 ? -9.722 0.837 4.317 1.00 96.00 186 GLN A C 1
ATOM 1511 O O . GLN A 1 186 ? -10.239 1.411 5.276 1.00 96.00 186 GLN A O 1
ATOM 1516 N N . LEU A 1 187 ? -10.122 1.057 3.059 1.00 96.44 187 LEU A N 1
ATOM 1517 C CA . LEU A 1 187 ? -11.188 1.999 2.720 1.00 96.44 187 LEU A CA 1
ATOM 1518 C C . LEU A 1 187 ? -12.542 1.565 3.299 1.00 96.44 187 LEU A C 1
ATOM 1520 O O . LEU A 1 187 ? -13.260 2.392 3.858 1.00 96.44 187 LEU A O 1
ATOM 1524 N N . ALA A 1 188 ? -12.880 0.277 3.210 1.00 97.44 188 ALA A N 1
ATOM 1525 C CA . ALA A 1 188 ? -14.123 -0.263 3.751 1.00 97.44 188 ALA A CA 1
ATOM 1526 C C . ALA A 1 188 ? -14.182 -0.135 5.283 1.00 97.44 188 ALA A C 1
ATOM 1528 O O . ALA A 1 188 ? -15.198 0.291 5.830 1.00 97.44 188 ALA A O 1
ATOM 1529 N N . ALA A 1 189 ? -13.083 -0.429 5.982 1.00 95.94 189 ALA A N 1
ATOM 1530 C CA . ALA A 1 189 ? -13.005 -0.285 7.434 1.00 95.94 189 ALA A CA 1
ATOM 1531 C C . ALA A 1 189 ? -13.037 1.183 7.892 1.00 95.94 189 ALA A C 1
ATOM 1533 O O . ALA A 1 189 ? -13.625 1.495 8.931 1.00 95.94 189 ALA A O 1
ATOM 1534 N N . TRP A 1 190 ? -12.434 2.091 7.119 1.00 94.44 190 TRP A N 1
ATOM 1535 C CA . TRP A 1 190 ? -12.553 3.533 7.340 1.00 94.44 190 TRP A CA 1
ATOM 1536 C C . TRP A 1 190 ? -13.991 4.020 7.126 1.00 94.44 190 TRP A C 1
ATOM 1538 O O . TRP A 1 190 ? -14.520 4.753 7.962 1.00 94.44 190 TRP A O 1
ATOM 1548 N N . ALA A 1 191 ? -14.658 3.572 6.060 1.00 95.38 191 ALA A N 1
ATOM 1549 C CA . ALA A 1 191 ? -16.052 3.914 5.796 1.00 95.38 191 ALA A CA 1
ATOM 1550 C C . ALA A 1 191 ? -16.968 3.406 6.921 1.00 95.38 191 ALA A C 1
ATOM 1552 O O . ALA A 1 191 ? -17.791 4.166 7.427 1.00 95.38 191 ALA A O 1
ATOM 1553 N N . ALA A 1 192 ? -16.769 2.167 7.384 1.00 95.06 192 ALA A N 1
ATOM 1554 C CA . ALA A 1 192 ? -17.493 1.605 8.522 1.00 95.06 192 ALA A CA 1
ATOM 1555 C C . ALA A 1 192 ? -17.318 2.448 9.797 1.00 95.06 192 ALA A C 1
ATOM 1557 O O . ALA A 1 192 ? -18.291 2.725 10.493 1.00 95.06 192 ALA A O 1
ATOM 1558 N N . TRP A 1 193 ? -16.097 2.917 10.077 1.00 92.94 193 TRP A N 1
ATOM 1559 C CA . TRP A 1 193 ? -15.846 3.839 11.186 1.00 92.94 193 TRP A CA 1
ATOM 1560 C C . TRP A 1 193 ? -16.599 5.162 11.024 1.00 92.94 193 TRP A C 1
ATOM 1562 O O . TRP A 1 193 ? -17.274 5.610 11.952 1.00 92.94 193 TRP A O 1
ATOM 1572 N N . ARG A 1 194 ? -16.514 5.774 9.837 1.00 92.50 194 ARG A N 1
ATOM 1573 C CA . ARG A 1 194 ? -17.114 7.085 9.579 1.00 92.50 194 ARG A CA 1
ATOM 1574 C C . ARG A 1 194 ? -18.637 7.051 9.665 1.00 92.50 194 ARG A C 1
ATOM 1576 O O . ARG A 1 194 ? -19.218 7.981 10.221 1.00 92.50 194 ARG A O 1
ATOM 1583 N N . LEU A 1 195 ? -19.250 5.993 9.134 1.00 93.12 195 LEU A N 1
ATOM 1584 C CA . LEU A 1 195 ? -20.694 5.769 9.163 1.00 93.12 195 LEU A CA 1
ATOM 1585 C C . LEU A 1 195 ? -21.180 5.361 10.553 1.00 93.12 195 LEU A C 1
ATOM 1587 O O . LEU A 1 195 ? -22.232 5.820 10.980 1.00 93.12 195 LEU A O 1
ATOM 1591 N N . GLY A 1 196 ? -20.412 4.557 11.290 1.00 90.00 196 GLY A N 1
ATOM 1592 C CA . GLY A 1 196 ? -20.779 4.161 12.648 1.00 90.00 196 GLY A CA 1
ATOM 1593 C C . GLY A 1 196 ? -20.948 5.346 13.598 1.00 90.00 196 GLY A C 1
ATOM 1594 O O . GLY A 1 196 ? -21.879 5.354 14.398 1.00 90.00 196 GLY A O 1
ATOM 1595 N N . GLY A 1 197 ? -20.125 6.389 13.439 1.00 85.06 197 GLY A N 1
ATOM 1596 C CA . GLY A 1 197 ? -20.316 7.656 14.151 1.00 85.06 197 GLY A CA 1
ATOM 1597 C C . GLY A 1 197 ? -21.627 8.367 13.791 1.00 85.06 197 GLY A C 1
ATOM 1598 O O . GLY A 1 197 ? -22.264 8.947 14.663 1.00 85.06 197 GLY A O 1
ATOM 1599 N N . SER A 1 198 ? -22.066 8.289 12.531 1.00 89.81 198 SER A N 1
ATOM 1600 C CA . SER A 1 198 ? -23.353 8.842 12.079 1.00 89.81 198 SER A CA 1
ATOM 1601 C C . SER A 1 198 ? -24.565 8.039 12.558 1.00 89.81 198 SER A C 1
ATOM 1603 O O . SER A 1 198 ? -25.650 8.599 12.660 1.00 89.81 198 SER A O 1
ATOM 1605 N N . PHE A 1 199 ? -24.389 6.752 12.862 1.00 90.88 199 PHE A N 1
ATOM 1606 C CA . PHE A 1 199 ? -25.436 5.875 13.395 1.00 90.88 199 PHE A CA 1
ATOM 1607 C C . PHE A 1 199 ? -25.409 5.744 14.924 1.00 90.88 199 PHE A C 1
ATOM 1609 O O . PHE A 1 199 ? -26.129 4.911 15.465 1.00 90.88 199 PHE A O 1
ATOM 1616 N N . HIS A 1 200 ? -24.592 6.545 15.618 1.00 90.25 200 HIS A N 1
ATOM 1617 C CA . HIS A 1 200 ? -24.458 6.522 17.080 1.00 90.25 200 HIS A CA 1
ATOM 1618 C C . HIS A 1 200 ? -24.144 5.127 17.650 1.00 90.25 200 HIS A C 1
ATOM 1620 O O . HIS A 1 200 ? -24.642 4.752 18.707 1.00 90.25 200 HIS A O 1
ATOM 1626 N N . LEU A 1 201 ? -23.324 4.346 16.940 1.00 91.12 201 LEU A N 1
ATOM 1627 C CA . LEU A 1 201 ? -22.910 3.027 17.411 1.00 91.12 201 LEU A CA 1
ATOM 1628 C C . LEU A 1 201 ? -21.921 3.145 18.572 1.00 91.12 201 LEU A C 1
ATOM 1630 O O . LEU A 1 201 ? -20.921 3.862 18.475 1.00 91.12 201 LEU A O 1
ATOM 1634 N N . ASP A 1 202 ? -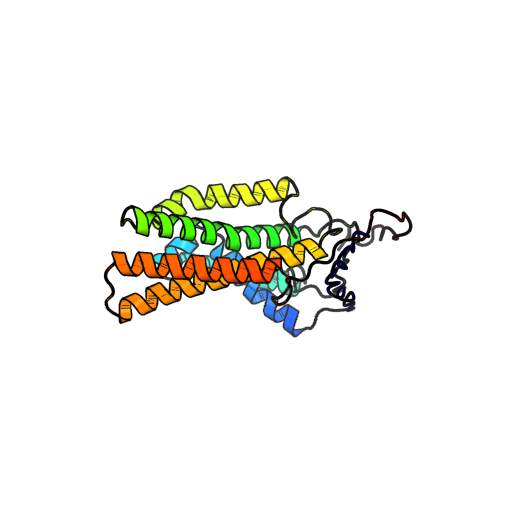22.156 2.359 19.621 1.00 92.69 202 ASP A N 1
ATOM 1635 C CA . ASP A 1 202 ? -21.213 2.203 20.725 1.00 92.69 202 ASP A CA 1
ATOM 1636 C C . ASP A 1 202 ? -19.870 1.627 20.249 1.00 92.69 202 ASP A C 1
ATOM 1638 O O . ASP A 1 202 ? -19.777 0.913 19.243 1.00 92.69 202 ASP A O 1
ATOM 1642 N N . ALA A 1 203 ? -18.809 1.895 21.015 1.00 89.56 203 ALA A N 1
ATOM 1643 C CA . ALA A 1 203 ? -17.440 1.527 20.655 1.00 89.56 203 ALA A CA 1
ATOM 1644 C C . ALA A 1 203 ? -17.251 0.019 20.397 1.00 89.56 203 ALA A C 1
ATOM 1646 O O . ALA A 1 203 ? -16.543 -0.356 19.462 1.00 89.56 203 ALA A O 1
ATOM 1647 N N . GLY A 1 204 ? -17.904 -0.840 21.189 1.00 91.81 204 GLY A N 1
ATOM 1648 C CA . GLY A 1 204 ? -17.825 -2.300 21.053 1.00 91.81 204 GLY A CA 1
ATOM 1649 C C . GLY A 1 204 ? -18.427 -2.812 19.737 1.00 91.81 204 GLY A C 1
ATOM 1650 O O . GLY A 1 204 ? -17.696 -3.376 18.918 1.00 91.81 204 GLY A O 1
ATOM 1651 N N . PRO A 1 205 ? -19.733 -2.592 19.482 1.00 93.44 205 PRO A N 1
ATOM 1652 C CA . PRO A 1 205 ? -20.364 -2.922 18.204 1.00 93.44 205 PRO A CA 1
ATOM 1653 C C . PRO A 1 205 ? -19.633 -2.321 16.997 1.00 93.44 205 PRO A C 1
ATOM 1655 O O . PRO A 1 205 ? -19.443 -2.999 15.986 1.00 93.44 205 PRO A O 1
ATOM 1658 N N . LEU A 1 206 ? -19.153 -1.077 17.111 1.00 94.19 206 LEU A N 1
ATOM 1659 C CA . LEU A 1 206 ? -18.384 -0.427 16.053 1.00 94.19 206 LEU A CA 1
ATOM 1660 C C . LEU A 1 206 ? -17.055 -1.142 15.765 1.00 94.19 206 LEU A C 1
ATOM 1662 O O . LEU A 1 206 ? -16.694 -1.309 14.598 1.00 94.19 206 LEU A O 1
ATOM 1666 N N . ALA A 1 207 ? -16.326 -1.580 16.795 1.00 94.88 207 ALA A N 1
ATOM 1667 C CA . ALA A 1 207 ? -15.093 -2.347 16.626 1.00 94.88 207 ALA A CA 1
ATOM 1668 C C . ALA A 1 207 ? -15.357 -3.666 15.885 1.00 94.88 207 ALA A C 1
ATOM 1670 O O . ALA A 1 207 ? -14.658 -3.969 14.916 1.00 94.88 207 ALA A O 1
ATOM 1671 N N . TRP A 1 208 ? -16.411 -4.392 16.270 1.00 96.38 208 TRP A N 1
ATOM 1672 C CA . TRP A 1 208 ? -16.818 -5.633 15.606 1.00 96.38 208 TRP A CA 1
ATOM 1673 C C . TRP A 1 208 ? -17.206 -5.423 14.145 1.00 96.38 208 TRP A C 1
ATOM 1675 O O . TRP A 1 208 ? -16.724 -6.150 13.279 1.00 96.38 208 TRP A O 1
ATOM 1685 N N . ILE A 1 209 ? -18.014 -4.405 13.842 1.00 96.12 209 ILE A N 1
ATOM 1686 C CA . ILE A 1 209 ? -18.406 -4.094 12.461 1.00 96.12 209 ILE A CA 1
ATOM 1687 C C . ILE A 1 209 ? -17.172 -3.778 11.615 1.00 96.12 209 ILE A C 1
ATOM 1689 O O . ILE A 1 209 ? -17.014 -4.331 10.527 1.00 96.12 209 ILE A O 1
ATOM 1693 N N . ARG A 1 210 ? -16.261 -2.934 12.114 1.00 96.62 210 ARG A N 1
ATOM 1694 C CA . ARG A 1 210 ? -15.020 -2.601 11.400 1.00 96.62 210 ARG A CA 1
ATOM 1695 C C . ARG A 1 210 ? -14.143 -3.832 11.183 1.00 96.62 210 ARG A C 1
ATOM 1697 O O . ARG A 1 210 ? -13.614 -3.994 10.088 1.00 96.62 210 ARG A O 1
ATOM 1704 N N . PHE A 1 211 ? -14.010 -4.692 12.193 1.00 97.81 211 PHE A N 1
ATOM 1705 C CA . PHE A 1 211 ? -13.260 -5.944 12.107 1.00 97.81 211 PHE A CA 1
ATOM 1706 C C . PHE A 1 211 ? -13.849 -6.868 11.034 1.00 97.81 211 PHE A C 1
ATOM 1708 O O . PHE A 1 211 ? -13.144 -7.262 10.106 1.00 97.81 211 PHE A O 1
ATOM 1715 N N . VAL A 1 212 ? -15.153 -7.152 11.103 1.00 98.06 212 VAL A N 1
ATOM 1716 C CA . VAL A 1 212 ? -15.839 -8.029 10.145 1.00 98.06 212 VAL A CA 1
ATOM 1717 C C . VAL A 1 212 ? -15.738 -7.472 8.729 1.00 98.06 212 VAL A C 1
ATOM 1719 O O . VAL A 1 212 ? -15.347 -8.203 7.824 1.00 98.06 212 VAL A O 1
ATOM 1722 N N . VAL A 1 213 ? -16.020 -6.181 8.526 1.00 98.12 213 VAL A N 1
ATOM 1723 C CA . VAL A 1 213 ? -15.927 -5.537 7.206 1.00 98.12 213 VAL A CA 1
ATOM 1724 C C . VAL A 1 213 ? -14.504 -5.619 6.655 1.00 98.12 213 VAL A C 1
ATOM 1726 O O . VAL A 1 213 ? -14.322 -6.004 5.500 1.00 98.12 213 VAL A O 1
ATOM 1729 N N . PHE A 1 214 ? -13.492 -5.311 7.472 1.00 98.44 214 PHE A N 1
ATOM 1730 C CA . PHE A 1 214 ? -12.092 -5.364 7.058 1.00 98.44 214 PHE A CA 1
ATOM 1731 C C . PHE A 1 214 ? -11.697 -6.764 6.568 1.00 98.44 214 PHE A C 1
ATOM 1733 O O . PHE A 1 214 ? -11.215 -6.908 5.443 1.00 98.44 214 PHE A O 1
ATOM 1740 N N . TYR A 1 215 ? -11.931 -7.798 7.383 1.00 98.50 215 TYR A N 1
ATOM 1741 C CA . TYR A 1 215 ? -11.532 -9.169 7.052 1.00 98.50 215 TYR A CA 1
ATOM 1742 C C . TYR A 1 215 ? -12.403 -9.797 5.962 1.00 98.50 215 TYR A C 1
ATOM 1744 O O . TYR A 1 215 ? -11.877 -10.544 5.139 1.00 98.50 215 TYR A O 1
ATOM 1752 N N . ALA A 1 216 ? -13.698 -9.474 5.894 1.00 98.50 216 ALA A N 1
ATOM 1753 C CA . ALA A 1 216 ? -14.572 -9.951 4.826 1.00 98.50 216 ALA A CA 1
ATOM 1754 C C . ALA A 1 216 ? -14.141 -9.388 3.465 1.00 98.50 216 ALA A C 1
ATOM 1756 O O . ALA A 1 216 ? -13.940 -10.152 2.520 1.00 98.50 216 ALA A O 1
ATOM 1757 N N . VAL A 1 217 ? -13.929 -8.068 3.366 1.00 98.62 217 VAL A N 1
ATOM 1758 C CA . VAL A 1 217 ? -13.465 -7.432 2.122 1.00 98.62 217 VAL A CA 1
ATOM 1759 C C . VAL A 1 217 ? -12.080 -7.949 1.737 1.00 98.62 217 VAL A C 1
ATOM 1761 O O . VAL A 1 217 ? -11.873 -8.320 0.580 1.00 98.62 217 VAL A O 1
ATOM 1764 N N . ALA A 1 218 ? -11.149 -8.034 2.695 1.00 98.56 218 ALA A N 1
ATOM 1765 C CA . ALA A 1 218 ? -9.814 -8.556 2.426 1.00 98.56 218 ALA A CA 1
ATOM 1766 C C . ALA A 1 218 ? -9.870 -10.017 1.951 1.00 98.56 218 ALA A C 1
ATOM 1768 O O . ALA A 1 218 ? -9.277 -10.348 0.930 1.00 98.56 218 ALA A O 1
ATOM 1769 N N . GLY A 1 219 ? -10.625 -10.881 2.634 1.00 98.50 219 GLY A N 1
ATOM 1770 C CA . GLY A 1 219 ? -10.758 -12.296 2.288 1.00 98.50 219 GLY A CA 1
ATOM 1771 C C . GLY A 1 219 ? -11.364 -12.519 0.902 1.00 98.50 219 GLY A C 1
ATOM 1772 O O . GLY A 1 219 ? -10.811 -13.281 0.107 1.00 98.50 219 GLY A O 1
ATOM 1773 N N . VAL A 1 220 ? -12.452 -11.812 0.574 1.00 98.62 220 VAL A N 1
ATOM 1774 C CA . VAL A 1 220 ? -13.108 -11.906 -0.740 1.00 98.62 220 VAL A CA 1
ATOM 1775 C C . VAL A 1 220 ? -12.170 -11.443 -1.853 1.00 98.62 220 VAL A C 1
ATOM 1777 O O . VAL A 1 220 ? -11.973 -12.166 -2.830 1.00 98.62 220 VAL A O 1
ATOM 1780 N N . LEU A 1 221 ? -11.557 -10.264 -1.722 1.00 98.50 221 LEU A N 1
ATOM 1781 C CA . LEU A 1 221 ? -10.698 -9.719 -2.778 1.00 98.50 221 LEU A CA 1
ATOM 1782 C C . LEU A 1 221 ? -9.382 -10.483 -2.909 1.00 98.50 221 LEU A C 1
ATOM 1784 O O . LEU A 1 221 ? -8.916 -10.698 -4.030 1.00 98.50 221 LEU A O 1
ATOM 1788 N N . PHE A 1 222 ? -8.826 -10.969 -1.800 1.00 98.38 222 PHE A N 1
ATOM 1789 C CA . PHE A 1 222 ? -7.683 -11.869 -1.829 1.00 98.38 222 PHE A CA 1
ATOM 1790 C C . PHE A 1 222 ? -8.024 -13.150 -2.589 1.00 98.38 222 PHE A C 1
ATOM 1792 O O . PHE A 1 222 ? -7.298 -13.523 -3.507 1.00 98.38 222 PHE A O 1
ATOM 1799 N N . PHE A 1 223 ? -9.157 -13.789 -2.279 1.00 98.31 223 PHE A N 1
ATOM 1800 C CA . PHE A 1 223 ? -9.603 -14.999 -2.967 1.00 98.31 223 PHE A CA 1
ATOM 1801 C C . PHE A 1 223 ? -9.806 -14.767 -4.471 1.00 98.31 223 PHE A C 1
ATOM 1803 O O . PHE A 1 223 ? -9.253 -15.506 -5.288 1.00 98.31 223 PHE A O 1
ATOM 1810 N N . LEU A 1 224 ? -10.534 -13.716 -4.859 1.00 97.94 224 LEU A N 1
ATOM 1811 C CA . LEU A 1 224 ? -10.750 -13.374 -6.270 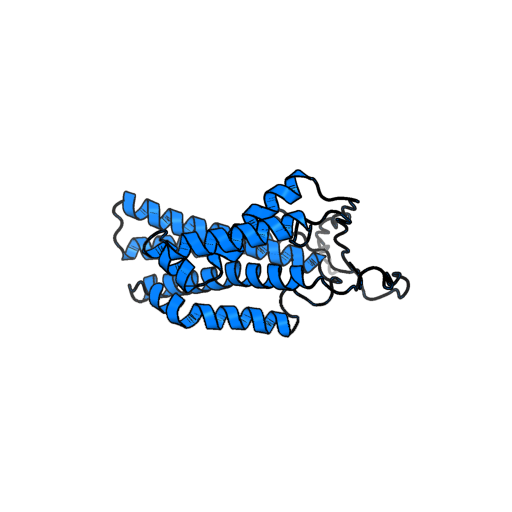1.00 97.94 224 LEU A CA 1
ATOM 1812 C C . LEU A 1 224 ? -9.429 -13.055 -6.991 1.00 97.94 224 LEU A C 1
ATOM 1814 O O . LEU A 1 224 ? -9.224 -13.477 -8.132 1.00 97.94 224 LEU A O 1
ATOM 1818 N N . GLY A 1 225 ? -8.506 -12.364 -6.319 1.00 96.62 225 GLY A N 1
ATOM 1819 C CA . GLY A 1 225 ? -7.173 -12.068 -6.834 1.00 96.62 225 GLY A CA 1
ATOM 1820 C C . GLY A 1 225 ? -6.295 -13.315 -6.984 1.00 96.62 225 GLY A C 1
ATOM 1821 O O . GLY A 1 225 ? -5.613 -13.483 -7.998 1.00 96.62 225 GLY A O 1
ATOM 1822 N N . VAL A 1 226 ? -6.335 -14.242 -6.021 1.00 95.44 226 VAL A N 1
ATOM 1823 C CA . VAL A 1 226 ? -5.666 -15.550 -6.111 1.00 95.44 226 VAL A CA 1
ATOM 1824 C C . VAL A 1 226 ? -6.162 -16.317 -7.333 1.00 95.44 226 VAL A C 1
ATOM 1826 O O . VAL A 1 226 ? -5.339 -16.833 -8.089 1.00 95.44 226 VAL A O 1
ATOM 1829 N N . ARG A 1 227 ? -7.471 -16.292 -7.602 1.00 94.88 227 ARG A N 1
ATOM 1830 C CA . ARG A 1 227 ? -8.071 -16.926 -8.787 1.00 94.88 227 ARG A CA 1
ATOM 1831 C C . ARG A 1 227 ? -7.838 -16.188 -10.110 1.00 94.88 227 ARG A C 1
ATOM 1833 O O . ARG A 1 227 ? -8.282 -16.685 -11.137 1.00 94.88 227 ARG A O 1
ATOM 1840 N N . GLY A 1 228 ? -7.170 -15.032 -10.115 1.00 92.31 228 GLY A N 1
ATOM 1841 C CA . GLY A 1 228 ? -6.921 -14.273 -11.349 1.00 92.31 228 GLY A CA 1
ATOM 1842 C C . GLY A 1 228 ? -8.144 -13.520 -11.889 1.00 92.31 228 GLY A C 1
ATOM 1843 O O . GLY A 1 228 ? -8.092 -12.995 -12.988 1.00 92.31 228 GLY A O 1
ATOM 1844 N N . ILE A 1 229 ? -9.244 -13.447 -11.133 1.00 94.56 229 ILE A N 1
ATOM 1845 C CA . ILE A 1 229 ? -10.508 -12.854 -11.605 1.00 94.56 229 ILE A CA 1
ATOM 1846 C C . ILE A 1 229 ? -10.428 -11.321 -11.627 1.00 94.56 229 ILE A C 1
ATOM 1848 O O . ILE A 1 229 ? -11.069 -10.664 -12.447 1.00 94.56 229 ILE A O 1
ATOM 1852 N N . LEU A 1 230 ? -9.652 -10.734 -10.713 1.00 95.06 230 LEU A N 1
ATOM 1853 C CA . LEU A 1 230 ? -9.545 -9.286 -10.590 1.00 95.06 230 LEU A CA 1
ATOM 1854 C C . LEU A 1 230 ? -8.640 -8.684 -11.678 1.00 95.06 230 LEU A C 1
ATOM 1856 O O . LEU A 1 230 ? -7.667 -9.302 -12.122 1.00 95.06 230 LEU A O 1
ATOM 1860 N N . PRO A 1 231 ? -8.892 -7.428 -12.092 1.00 94.00 231 PRO A N 1
ATOM 1861 C CA . PRO A 1 231 ? -8.057 -6.766 -13.079 1.00 94.00 231 PRO A CA 1
ATOM 1862 C C . PRO A 1 231 ? -6.577 -6.794 -12.687 1.00 94.00 231 PRO A C 1
ATOM 1864 O O . PRO A 1 231 ? -6.195 -6.308 -11.621 1.00 94.00 231 PRO A O 1
ATOM 1867 N N . ARG A 1 232 ? -5.746 -7.302 -13.607 1.00 89.00 232 ARG A N 1
ATOM 1868 C CA . ARG A 1 232 ? -4.277 -7.391 -13.493 1.00 89.00 232 ARG A CA 1
ATOM 1869 C C . ARG A 1 232 ? -3.745 -8.380 -12.454 1.00 89.00 232 ARG A C 1
ATOM 1871 O O . ARG A 1 232 ? -2.543 -8.346 -12.195 1.00 89.00 232 ARG A O 1
ATOM 1878 N N . THR A 1 233 ? -4.576 -9.279 -11.927 1.00 92.50 233 THR A N 1
ATOM 1879 C CA . THR A 1 233 ? -4.105 -10.377 -11.066 1.00 92.50 233 THR A CA 1
ATOM 1880 C C . THR A 1 233 ? -3.762 -11.654 -11.838 1.00 92.50 233 THR A C 1
ATOM 1882 O O . THR A 1 233 ? -3.264 -12.603 -11.236 1.00 92.50 233 THR A O 1
ATOM 1885 N N . ASP A 1 234 ? -3.948 -11.661 -13.165 1.00 86.31 234 ASP A N 1
ATOM 1886 C CA . ASP A 1 234 ? -3.400 -12.684 -14.061 1.00 86.31 234 ASP A CA 1
ATOM 1887 C C . ASP A 1 234 ? -1.888 -12.827 -13.870 1.00 86.31 234 ASP A C 1
ATOM 1889 O O . ASP A 1 234 ? -1.143 -11.835 -13.852 1.00 86.31 234 ASP A O 1
ATOM 1893 N N . ARG A 1 235 ? -1.427 -14.076 -13.784 1.00 86.06 235 ARG A N 1
ATOM 1894 C CA . ARG A 1 235 ? -0.014 -14.406 -13.608 1.00 86.06 235 ARG A CA 1
ATOM 1895 C C . ARG A 1 235 ? 0.526 -15.025 -14.880 1.00 86.06 235 ARG A C 1
ATOM 1897 O O . ARG A 1 235 ? -0.064 -15.946 -15.431 1.00 86.06 235 ARG A O 1
ATOM 1904 N N . TYR A 1 236 ? 1.669 -14.513 -15.310 1.00 80.50 236 TYR A N 1
ATOM 1905 C CA . TYR A 1 236 ? 2.466 -15.140 -16.348 1.00 80.50 236 TYR A CA 1
ATOM 1906 C C . TYR A 1 236 ? 3.638 -15.850 -15.680 1.00 80.50 236 TYR A C 1
ATOM 1908 O O . TYR A 1 236 ? 4.469 -15.202 -15.034 1.00 80.50 236 TYR A O 1
ATOM 1916 N N . HIS A 1 237 ? 3.666 -17.168 -15.816 1.00 79.56 237 HIS A N 1
ATOM 1917 C CA . HIS A 1 237 ? 4.775 -18.011 -15.403 1.00 79.56 237 HIS A CA 1
ATOM 1918 C C . HIS A 1 237 ? 5.554 -18.409 -16.654 1.00 79.56 237 HIS A C 1
ATOM 1920 O O . HIS A 1 237 ? 4.962 -18.605 -17.711 1.00 79.56 237 HIS A O 1
ATOM 1926 N N . LEU A 1 238 ? 6.877 -18.477 -16.538 1.00 68.75 238 LEU A N 1
ATOM 1927 C CA . LEU A 1 238 ? 7.703 -19.076 -17.578 1.00 68.75 238 LEU A CA 1
ATOM 1928 C C . LEU A 1 238 ? 7.373 -20.575 -17.649 1.00 68.75 238 LEU A C 1
ATOM 1930 O O . LEU A 1 238 ? 7.406 -21.241 -16.615 1.00 68.75 238 LEU A O 1
ATOM 1934 N N . GLU A 1 239 ? 7.044 -21.079 -18.835 1.00 61.00 239 GLU A N 1
ATOM 1935 C CA . GLU A 1 239 ? 7.006 -22.519 -19.115 1.00 61.00 239 GLU A CA 1
ATOM 1936 C C . GLU A 1 239 ? 8.459 -23.000 -19.221 1.00 61.00 239 GLU A C 1
ATOM 1938 O O . GLU A 1 239 ? 9.159 -22.497 -20.088 1.00 61.00 239 GLU A O 1
ATOM 1943 N N . ASP A 1 240 ? 8.896 -23.878 -18.307 1.00 48.25 240 ASP A N 1
ATOM 1944 C CA . ASP A 1 240 ? 10.197 -24.574 -18.201 1.00 48.25 240 ASP A CA 1
ATOM 1945 C C . ASP A 1 240 ? 11.517 -23.815 -18.530 1.00 48.25 240 ASP A C 1
ATOM 1947 O O . ASP A 1 240 ? 11.644 -23.057 -19.489 1.00 48.25 240 ASP A O 1
ATOM 1951 N N . PRO A 1 241 ? 12.609 -24.041 -17.773 1.00 47.75 241 PRO A N 1
ATOM 1952 C CA . PRO A 1 241 ? 13.885 -23.376 -18.017 1.00 47.75 241 PRO A CA 1
ATOM 1953 C C . PRO A 1 241 ? 14.648 -24.030 -19.184 1.00 47.75 241 PRO A C 1
ATOM 1955 O O . PRO A 1 241 ? 15.713 -24.598 -18.969 1.00 47.75 241 PRO A O 1
ATOM 1958 N N . VAL A 1 242 ? 14.150 -23.981 -20.425 1.00 42.56 242 VAL A N 1
ATOM 1959 C CA . VAL A 1 242 ? 14.915 -24.452 -21.597 1.00 42.56 242 VAL A CA 1
ATOM 1960 C C . VAL A 1 242 ? 14.697 -23.564 -22.824 1.00 42.56 242 VAL A C 1
ATOM 1962 O O . VAL A 1 242 ? 13.809 -23.785 -23.636 1.00 42.56 242 VAL A O 1
ATOM 1965 N N . SER A 1 243 ? 15.589 -22.591 -23.008 1.00 34.59 243 SER A N 1
ATOM 1966 C CA . SER A 1 243 ? 16.463 -22.557 -24.190 1.00 34.59 243 SER A CA 1
ATOM 1967 C C . SER A 1 243 ? 17.518 -21.451 -24.014 1.00 34.59 243 SER A C 1
ATOM 1969 O O . SER A 1 243 ? 17.156 -20.299 -23.763 1.00 34.59 243 SER A O 1
ATOM 1971 N N . PRO A 1 244 ? 18.823 -21.738 -24.186 1.00 40.59 244 PRO A N 1
ATOM 1972 C CA . PRO A 1 244 ? 19.904 -20.745 -24.137 1.00 40.59 244 PRO A CA 1
ATOM 1973 C C . PRO A 1 244 ? 19.864 -19.720 -25.291 1.00 40.59 244 PRO A C 1
ATOM 1975 O O . PRO A 1 244 ? 20.808 -18.954 -25.468 1.00 40.59 244 PRO A O 1
ATOM 1978 N N . SER A 1 245 ? 18.786 -19.691 -26.079 1.00 38.34 245 SER A N 1
ATOM 1979 C CA . SER A 1 245 ? 18.620 -18.836 -27.253 1.00 38.34 245 SER A CA 1
ATOM 1980 C C . SER A 1 245 ? 17.888 -17.518 -26.990 1.00 38.34 245 SER A C 1
ATOM 1982 O O . SER A 1 245 ? 17.644 -16.789 -27.948 1.00 38.34 245 SER A O 1
ATOM 1984 N N . VAL A 1 246 ? 17.525 -17.175 -25.746 1.00 43.91 246 VAL A N 1
ATOM 1985 C CA . VAL A 1 246 ? 17.068 -15.805 -25.459 1.00 43.91 246 VAL A CA 1
ATOM 1986 C C . VAL A 1 246 ? 18.299 -14.903 -25.542 1.00 43.91 246 VAL A C 1
ATOM 1988 O O . VAL A 1 246 ? 19.218 -15.085 -24.736 1.00 43.91 246 VAL A O 1
ATOM 1991 N N . PRO A 1 247 ? 18.370 -13.957 -26.498 1.00 36.06 247 PRO A N 1
ATOM 1992 C CA . PRO A 1 247 ? 19.514 -13.072 -26.597 1.00 36.06 247 PRO A CA 1
ATOM 1993 C C . PRO A 1 247 ? 19.673 -12.372 -25.253 1.00 36.06 247 PRO A C 1
ATOM 1995 O O . PRO A 1 247 ? 18.746 -11.710 -24.776 1.00 36.06 247 PRO A O 1
ATOM 1998 N N . ARG A 1 248 ? 20.844 -12.514 -24.624 1.00 39.78 248 ARG A N 1
ATOM 1999 C CA . ARG A 1 248 ? 21.256 -11.527 -23.630 1.00 39.78 248 ARG A CA 1
ATOM 2000 C C . ARG A 1 248 ? 21.190 -10.198 -24.371 1.00 39.78 248 ARG A C 1
ATOM 2002 O O . ARG A 1 248 ? 21.916 -10.012 -25.342 1.00 39.78 248 ARG A O 1
ATOM 2009 N N . VAL A 1 249 ? 20.294 -9.307 -23.968 1.00 48.06 249 VAL A N 1
ATOM 2010 C CA . VAL A 1 249 ? 20.398 -7.908 -24.374 1.00 48.06 249 VAL A CA 1
ATOM 2011 C C . VAL A 1 249 ? 21.619 -7.388 -23.619 1.00 48.06 249 VAL A C 1
ATOM 2013 O O . VAL A 1 249 ? 21.545 -7.030 -22.446 1.00 48.06 249 VAL A O 1
ATOM 2016 N N . VAL A 1 250 ? 22.775 -7.557 -24.259 1.00 38.53 250 VAL A N 1
ATOM 2017 C CA . VAL A 1 250 ? 24.101 -7.206 -23.762 1.00 38.53 250 VAL A CA 1
ATOM 2018 C C . VAL A 1 250 ? 24.229 -5.675 -23.771 1.00 38.53 250 VAL A C 1
ATOM 2020 O O . VAL A 1 250 ? 24.000 -5.022 -24.784 1.00 38.53 250 VAL A O 1
ATOM 2023 N N . ASP A 1 251 ? 24.565 -5.141 -22.598 1.00 36.19 251 ASP A N 1
ATOM 2024 C CA . ASP A 1 251 ? 25.318 -3.911 -22.303 1.00 36.19 251 ASP A CA 1
ATOM 2025 C C . ASP A 1 251 ? 24.808 -2.484 -22.621 1.00 36.19 251 ASP A C 1
ATOM 2027 O O . ASP A 1 251 ? 25.385 -1.554 -22.065 1.00 36.19 251 ASP A O 1
ATOM 2031 N N . ASP A 1 252 ? 23.705 -2.223 -23.332 1.00 38.97 252 ASP A N 1
ATOM 2032 C CA . ASP A 1 252 ? 23.324 -0.812 -23.657 1.00 38.97 252 ASP A CA 1
ATOM 2033 C C . ASP A 1 252 ? 22.644 -0.004 -22.510 1.00 38.97 252 ASP A C 1
ATOM 2035 O O . ASP A 1 252 ? 22.190 1.124 -22.698 1.00 38.97 252 ASP A O 1
ATOM 2039 N N . TYR A 1 253 ? 22.548 -0.546 -21.289 1.00 40.88 253 TYR A N 1
ATOM 2040 C CA . TYR A 1 253 ? 21.834 0.114 -20.174 1.00 40.88 253 TYR A CA 1
ATOM 2041 C C . TYR A 1 253 ? 22.711 0.593 -19.012 1.00 40.88 253 TYR A C 1
ATOM 2043 O O . TYR A 1 253 ? 22.182 1.181 -18.067 1.00 40.88 253 TYR A O 1
ATOM 2051 N N . ARG A 1 254 ? 24.031 0.367 -19.044 1.00 36.22 254 ARG A N 1
ATOM 2052 C CA . ARG A 1 254 ? 24.921 0.831 -17.962 1.00 36.22 254 ARG A CA 1
ATOM 2053 C C . ARG A 1 254 ? 25.202 2.339 -17.984 1.00 36.22 254 ARG A C 1
ATOM 2055 O O . ARG A 1 254 ? 25.547 2.869 -16.933 1.00 36.22 254 ARG A O 1
ATOM 2062 N N . ASP A 1 255 ? 24.923 3.022 -19.096 1.00 34.00 255 ASP A N 1
ATOM 2063 C CA . ASP A 1 255 ? 25.320 4.423 -19.309 1.00 34.00 255 ASP A CA 1
ATOM 2064 C C . ASP A 1 255 ? 24.151 5.430 -19.472 1.00 34.00 255 ASP A C 1
ATOM 2066 O O . ASP A 1 255 ? 24.353 6.507 -20.034 1.00 34.00 255 ASP A O 1
ATOM 2070 N N . ARG A 1 256 ? 22.918 5.141 -19.001 1.00 39.41 256 ARG A N 1
ATOM 2071 C CA . ARG A 1 256 ? 21.758 6.066 -19.149 1.00 39.41 256 ARG A CA 1
ATOM 2072 C C . ARG A 1 256 ? 20.931 6.326 -17.890 1.00 39.41 256 ARG A C 1
ATOM 2074 O O . ARG A 1 256 ? 20.639 5.400 -17.106 1.00 39.41 256 ARG A O 1
#

Secondary structure (DSSP, 8-state):
---PPP-----PPPPPP---SS--HHHHHHHHHHHHHHHHH-SHHHHHHHHHH---HHHHHHHHHHHHHHHHHHHTT-STT---S-----TT---BPPHHHHHHHHHHHHHHHHHHHHHHHHHHHHHHHS---HHHHHHHTHHHHHHHHHHHHHTT-STTSSSB-TTHHHHHHHHHHHHHHHHHHHHHHHHHHHHHHHTT--HHHHHHHHHHHHHHHHHHHHHHHHTT-STT---PPP--S--TTS----STTTT-